Protein AF-A0A6J6CTY8-F1 (afdb_monomer_lite)

Organism: NCBI:txid449393

Secondary structure (DSSP, 8-state):
--HHHHHHHHT-GGGHHHHHHHHHHHHHHHHHHHHHHHHHHHHHHHHHHHHHHHHHHHHHHHHHHHHHHHHTGGGS-HHHHHHHHHHHHHHHHHHHTS-STTHHHHHHHHHHHHHHHHHHHHHT---HHHHHHHHHHHHHHHH-HHHHHHHHHHHHHHHHHHT-TT----------PPPP----------------------PPP-PPPPPPPPPPPPP-------TTSHHHHSGGG--PPPTTSTTS-S------

Sequence (256 aa):
MQISDVASWISNADNFGTIVSVASTLIALILGLLIGGIIVSSQAGKQQRTIDEHAKAGVVADVLDCTNDVAVWGQLQPAAQLQSDRAVARADVRLRVLPVQGAGALADWAGHQLNEMKRNSTTGAPLQTTVDQFRDRLVMWIYNPKRAAKQCQRDLERWAFVGGPGAAPAAPTNRRTPAPQTGGLNDTAGFAPEVGMPPAMPPAQTAGAQPAPGPAPIPASTSSIPAAAAAHAQAAAALPKDPFEDLLGPGSGARR

Foldseek 3Di:
DDPVVVVVQVPDPVCVVVVVVVVVVVVVVVVVCVVVVVVVVVVVVVVVVVVLLVLLVVLLVLLLVLLVCLLQLLVDDPVSNVVSVVSLVVSLVSQVPRPDPLSPLLSLLSVVLSVVSNVCNNVVHDCPVSSVVNSVLSVCCSVPVPVSSVVSVVVVVVVVVVVPPPPDRPDPPPPPDDDPPPDDDDDDDDDDDDDDDDDDDDDDDDDDDDDDDDDDDDDPPPPPDPPPVVVVVVVVVDDPDDPVVVVPDDDPDDDD

Structure (mmCIF, N/CA/C/O backbone):
data_AF-A0A6J6CTY8-F1
#
_entry.id   AF-A0A6J6CTY8-F1
#
loop_
_atom_site.group_PDB
_atom_site.id
_atom_site.type_symbol
_atom_site.label_atom_id
_atom_site.label_alt_id
_atom_site.label_comp_id
_atom_site.label_asym_id
_atom_site.label_entity_id
_atom_site.label_seq_id
_atom_site.pdbx_PDB_ins_code
_atom_site.Cartn_x
_atom_site.Cartn_y
_atom_site.Cartn_z
_atom_site.occupancy
_atom_site.B_iso_or_equiv
_atom_site.auth_seq_id
_atom_site.auth_comp_id
_atom_site.auth_asym_id
_atom_site.auth_atom_id
_atom_site.pdbx_PDB_model_num
ATOM 1 N N . MET A 1 1 ? 16.802 -27.095 -56.230 1.00 57.06 1 MET A N 1
ATOM 2 C CA . MET A 1 1 ? 18.023 -26.294 -56.440 1.00 57.06 1 MET A CA 1
ATOM 3 C C . MET A 1 1 ? 19.063 -26.827 -55.473 1.00 57.06 1 MET A C 1
ATOM 5 O O . MET A 1 1 ? 18.835 -26.763 -54.270 1.00 57.06 1 MET A O 1
ATOM 9 N N . GLN A 1 2 ? 20.091 -27.515 -55.968 1.00 78.81 2 GLN A N 1
ATOM 10 C CA . GLN A 1 2 ? 21.127 -28.058 -55.086 1.00 78.81 2 GLN A CA 1
ATOM 11 C C . GLN A 1 2 ? 22.049 -26.923 -54.617 1.00 78.81 2 GLN A C 1
ATOM 13 O O . GLN A 1 2 ? 22.211 -25.931 -55.321 1.00 78.81 2 GLN A O 1
ATOM 18 N N . ILE A 1 3 ? 22.641 -27.049 -53.426 1.00 76.00 3 ILE A N 1
ATOM 19 C CA . ILE A 1 3 ? 23.536 -26.031 -52.831 1.00 76.00 3 ILE A CA 1
ATOM 20 C C . ILE A 1 3 ? 24.712 -25.691 -53.762 1.00 76.00 3 ILE A C 1
ATOM 22 O O . ILE A 1 3 ? 25.170 -24.552 -53.789 1.00 76.00 3 ILE A O 1
ATOM 26 N N . SER A 1 4 ? 25.150 -26.658 -54.568 1.00 80.56 4 SER A N 1
ATOM 27 C CA . SER A 1 4 ? 26.176 -26.503 -55.602 1.00 80.56 4 SER A CA 1
ATOM 28 C C . SER A 1 4 ? 25.801 -25.493 -56.691 1.00 80.56 4 SER A C 1
ATOM 30 O O . SER A 1 4 ? 26.660 -24.734 -57.119 1.00 80.56 4 SER A O 1
ATOM 32 N N . ASP A 1 5 ? 24.528 -25.442 -57.082 1.00 81.62 5 ASP A N 1
ATOM 33 C CA . ASP A 1 5 ? 23.992 -24.578 -58.144 1.00 81.62 5 ASP A CA 1
ATOM 34 C C . ASP A 1 5 ? 23.916 -23.108 -57.684 1.00 81.62 5 ASP A C 1
ATOM 36 O O . ASP A 1 5 ? 24.292 -22.167 -58.386 1.00 81.62 5 ASP A O 1
ATOM 40 N N . VAL A 1 6 ? 23.526 -22.915 -56.419 1.00 76.81 6 VAL A N 1
ATOM 41 C CA . VAL A 1 6 ? 23.537 -21.608 -55.745 1.00 76.81 6 VAL A CA 1
ATOM 42 C C . VAL A 1 6 ? 24.972 -21.119 -55.541 1.00 76.81 6 VAL A C 1
ATOM 44 O O . VAL A 1 6 ? 25.261 -19.950 -55.782 1.00 76.81 6 VAL A O 1
ATOM 47 N N . ALA A 1 7 ? 25.885 -22.007 -55.140 1.00 79.00 7 ALA A N 1
ATOM 48 C CA . ALA A 1 7 ? 27.290 -21.666 -54.948 1.00 79.00 7 ALA A CA 1
ATOM 49 C C . ALA A 1 7 ? 27.961 -21.240 -56.264 1.00 79.00 7 ALA A C 1
ATOM 51 O O . ALA A 1 7 ? 28.652 -20.221 -56.288 1.00 79.00 7 ALA A O 1
ATOM 52 N N . SER A 1 8 ? 27.702 -21.952 -57.368 1.00 80.38 8 SER A N 1
ATOM 53 C CA . SER A 1 8 ? 28.204 -21.557 -58.689 1.00 80.38 8 SER A CA 1
ATOM 54 C C . SER A 1 8 ? 27.622 -20.225 -59.155 1.00 80.38 8 SER A C 1
ATOM 56 O O . SER A 1 8 ? 28.352 -19.389 -59.685 1.00 80.38 8 SER A O 1
ATOM 58 N N . TRP A 1 9 ? 26.335 -19.981 -58.899 1.00 81.75 9 TRP A N 1
ATOM 59 C CA . TRP A 1 9 ? 25.672 -18.734 -59.273 1.00 81.75 9 TRP A CA 1
ATOM 60 C C . TRP A 1 9 ? 26.209 -17.521 -58.495 1.00 81.75 9 TRP A C 1
ATOM 62 O O . TRP A 1 9 ? 26.493 -16.489 -59.102 1.00 81.75 9 TRP A O 1
ATOM 72 N N . ILE A 1 10 ? 26.424 -17.652 -57.179 1.00 78.62 10 ILE A N 1
ATOM 73 C CA . ILE A 1 10 ? 27.008 -16.593 -56.333 1.00 78.62 10 ILE A CA 1
ATOM 74 C C . ILE A 1 10 ? 28.452 -16.273 -56.752 1.00 78.62 10 ILE A C 1
ATOM 76 O O . ILE A 1 10 ? 28.876 -15.124 -56.658 1.00 78.62 10 ILE A O 1
ATOM 80 N N . SER A 1 11 ? 29.206 -17.273 -57.221 1.00 79.81 11 SER A N 1
ATOM 81 C CA . SER A 1 11 ? 30.609 -17.103 -57.628 1.00 79.81 11 SER A CA 1
ATOM 82 C C . SER A 1 11 ? 30.807 -16.460 -59.007 1.00 79.81 11 SER A C 1
ATOM 84 O O . SER A 1 11 ? 31.936 -16.127 -59.364 1.00 79.81 11 SER A O 1
ATOM 86 N N . ASN A 1 12 ? 29.735 -16.277 -59.786 1.00 84.25 12 ASN A N 1
ATOM 87 C CA . ASN A 1 12 ? 29.819 -15.696 -61.121 1.00 84.25 12 ASN A CA 1
ATOM 88 C C . ASN A 1 12 ? 29.893 -14.157 -61.059 1.00 84.25 12 ASN A C 1
ATOM 90 O O . ASN A 1 12 ? 29.058 -13.512 -60.421 1.00 84.25 12 ASN A O 1
ATOM 94 N N . ALA A 1 13 ? 30.874 -13.564 -61.748 1.00 76.38 13 ALA A N 1
ATOM 95 C CA . ALA A 1 13 ? 31.165 -12.128 -61.701 1.00 76.38 13 ALA A CA 1
ATOM 96 C C . ALA A 1 13 ? 30.006 -11.253 -62.219 1.00 76.38 13 ALA A C 1
ATOM 98 O O . ALA A 1 13 ? 29.806 -10.144 -61.723 1.00 76.38 13 ALA A O 1
ATOM 99 N N . ASP A 1 14 ? 29.191 -11.777 -63.139 1.00 81.12 14 ASP A N 1
ATOM 100 C CA . ASP A 1 14 ? 28.032 -11.072 -63.706 1.00 81.12 14 ASP A CA 1
ATOM 101 C C . ASP A 1 14 ? 26.902 -10.838 -62.683 1.00 81.12 14 ASP A C 1
ATOM 103 O O . ASP A 1 14 ? 26.120 -9.898 -62.813 1.00 81.12 14 ASP A O 1
ATOM 107 N N . ASN A 1 15 ? 26.833 -11.647 -61.618 1.00 83.19 15 ASN A N 1
ATOM 108 C CA . ASN A 1 15 ? 25.782 -11.566 -60.594 1.00 83.19 15 ASN A CA 1
ATOM 109 C C . ASN A 1 15 ? 26.134 -10.622 -59.431 1.00 83.19 15 ASN A C 1
ATOM 111 O O . ASN A 1 15 ? 25.318 -10.408 -58.528 1.00 83.19 15 ASN A O 1
ATOM 115 N N . PHE A 1 16 ? 27.335 -10.033 -59.441 1.00 78.19 16 PHE A N 1
ATOM 116 C CA . PHE A 1 16 ? 27.840 -9.204 -58.345 1.00 78.19 16 PHE A CA 1
ATOM 117 C C . PHE A 1 16 ? 26.929 -8.000 -58.051 1.00 78.19 16 PHE A C 1
ATOM 119 O O . PHE A 1 16 ? 26.668 -7.690 -56.889 1.00 78.19 16 PHE A O 1
ATOM 126 N N . GLY A 1 17 ? 26.362 -7.370 -59.088 1.00 83.12 17 GLY A N 1
ATOM 127 C CA . GLY A 1 17 ? 25.440 -6.238 -58.931 1.00 83.12 17 GLY A CA 1
ATOM 128 C C . GLY A 1 17 ? 24.173 -6.588 -58.139 1.00 83.12 17 GLY A C 1
ATOM 129 O O . GLY A 1 17 ? 23.782 -5.849 -57.235 1.00 83.12 17 GLY A O 1
ATOM 130 N N . THR A 1 18 ? 23.564 -7.744 -58.417 1.00 86.75 18 THR A N 1
ATOM 131 C CA . THR A 1 18 ? 22.357 -8.214 -57.718 1.00 86.75 18 THR A CA 1
ATOM 132 C C . THR A 1 18 ? 22.661 -8.630 -56.278 1.00 86.75 18 THR A C 1
ATOM 134 O O . THR A 1 18 ? 21.881 -8.340 -55.368 1.00 86.75 18 THR A O 1
ATOM 137 N N . ILE A 1 19 ? 23.816 -9.259 -56.044 1.00 86.19 19 ILE A N 1
ATOM 138 C CA . ILE A 1 19 ? 24.264 -9.640 -54.697 1.00 86.19 19 ILE A CA 1
ATOM 139 C C . ILE A 1 19 ? 24.455 -8.388 -53.834 1.00 86.19 19 ILE A C 1
ATOM 141 O O . ILE A 1 19 ? 23.961 -8.342 -52.707 1.00 86.19 19 ILE A O 1
ATOM 145 N N . VAL A 1 20 ? 25.090 -7.342 -54.373 1.00 87.56 20 VAL A N 1
ATOM 146 C CA . VAL A 1 20 ? 25.288 -6.070 -53.663 1.00 87.56 20 VAL A CA 1
ATOM 147 C C . VAL A 1 20 ? 23.954 -5.382 -53.359 1.00 87.56 20 VAL A C 1
ATOM 149 O O . VAL A 1 20 ? 23.774 -4.899 -52.241 1.00 87.56 20 VAL A O 1
ATOM 152 N N . SER A 1 21 ? 22.982 -5.378 -54.281 1.00 88.69 21 SER A N 1
ATOM 153 C CA . SER A 1 21 ? 21.671 -4.758 -54.022 1.00 88.69 21 SER A CA 1
ATOM 154 C C . SER A 1 21 ? 20.857 -5.499 -52.956 1.00 88.69 21 SER A C 1
ATOM 156 O O . SER A 1 21 ? 20.230 -4.871 -52.099 1.00 88.69 21 SER A O 1
ATOM 158 N N . VAL A 1 22 ? 20.890 -6.837 -52.968 1.00 90.50 22 VAL A N 1
ATOM 159 C CA . VAL A 1 22 ? 20.196 -7.662 -51.965 1.00 90.50 22 VAL A CA 1
ATOM 160 C C . VAL A 1 22 ? 20.869 -7.515 -50.600 1.00 90.50 22 VAL A C 1
ATOM 1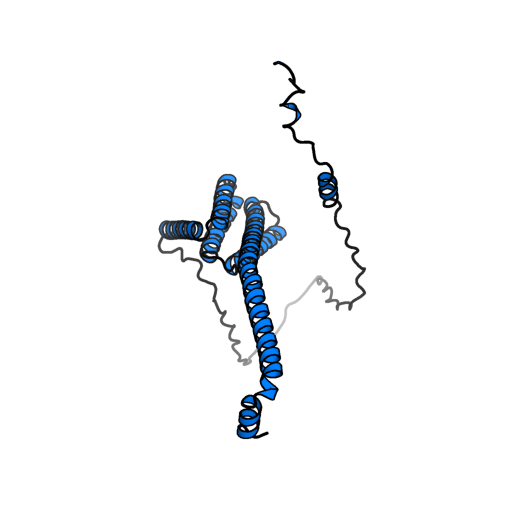62 O O . VAL A 1 22 ? 20.185 -7.290 -49.601 1.00 90.50 22 VAL A O 1
ATOM 165 N N . ALA A 1 23 ? 22.203 -7.558 -50.556 1.00 88.31 23 ALA A N 1
ATOM 166 C CA . ALA A 1 23 ? 22.967 -7.344 -49.331 1.00 88.31 23 ALA A CA 1
ATOM 167 C C . ALA A 1 23 ? 22.716 -5.945 -48.746 1.00 88.31 23 ALA A C 1
ATOM 169 O O . ALA A 1 23 ? 22.450 -5.821 -47.553 1.00 88.31 23 ALA A O 1
ATOM 170 N N . SER A 1 24 ? 22.719 -4.901 -49.581 1.00 91.19 24 SER A N 1
ATOM 171 C CA . SER A 1 24 ? 22.430 -3.526 -49.158 1.00 91.19 24 SER A CA 1
ATOM 172 C C . SER A 1 24 ? 21.024 -3.387 -48.564 1.00 91.19 24 SER A C 1
ATOM 174 O O . SER A 1 24 ? 20.865 -2.772 -47.511 1.00 91.19 24 SER A O 1
ATOM 176 N N . THR A 1 25 ? 20.018 -4.026 -49.170 1.00 91.00 25 THR A N 1
ATOM 177 C CA . THR A 1 25 ? 18.632 -4.003 -48.672 1.00 91.00 25 THR A CA 1
ATOM 178 C C . THR A 1 25 ? 18.498 -4.717 -47.325 1.00 91.00 25 THR A C 1
ATOM 180 O O . THR A 1 25 ? 17.854 -4.199 -46.414 1.00 91.00 25 THR A O 1
ATOM 183 N N . LEU A 1 26 ? 19.141 -5.879 -47.159 1.00 90.62 26 LEU A N 1
ATOM 184 C CA . LEU A 1 26 ? 19.151 -6.596 -45.880 1.00 90.62 26 LEU A CA 1
ATOM 185 C C . LEU A 1 26 ? 19.859 -5.795 -44.786 1.00 90.62 26 LEU A C 1
ATOM 187 O O . LEU A 1 26 ? 19.354 -5.706 -43.670 1.00 90.62 26 LEU A O 1
ATOM 191 N N . ILE A 1 27 ? 20.988 -5.166 -45.110 1.00 91.81 27 ILE A N 1
ATOM 192 C CA . ILE A 1 27 ? 21.713 -4.298 -44.179 1.00 91.81 27 ILE A CA 1
ATOM 193 C C . ILE A 1 27 ? 20.838 -3.102 -43.781 1.00 91.81 27 ILE A C 1
ATOM 195 O O . ILE A 1 27 ? 20.705 -2.821 -42.593 1.00 91.81 27 ILE A O 1
ATOM 199 N N . ALA A 1 28 ? 20.173 -2.446 -44.736 1.00 92.56 28 ALA A N 1
ATOM 200 C CA . ALA A 1 28 ? 19.261 -1.338 -44.457 1.00 92.56 28 ALA A CA 1
ATOM 201 C C . ALA A 1 28 ? 18.092 -1.759 -43.548 1.00 92.56 28 ALA A C 1
ATOM 203 O O . ALA A 1 28 ? 17.758 -1.041 -42.605 1.00 92.56 28 ALA A O 1
ATOM 204 N N . LEU A 1 29 ? 17.516 -2.945 -43.777 1.00 93.69 29 LEU A N 1
ATOM 205 C CA . LEU A 1 29 ? 16.463 -3.503 -42.930 1.00 93.69 29 LEU A CA 1
ATOM 206 C C . LEU A 1 29 ? 16.967 -3.755 -41.501 1.00 93.69 29 LEU A C 1
ATOM 208 O O . LEU A 1 29 ? 16.314 -3.361 -40.537 1.00 93.69 29 LEU A O 1
ATOM 212 N N . ILE A 1 30 ? 18.141 -4.375 -41.357 1.00 91.31 30 ILE A N 1
ATOM 213 C CA . ILE A 1 30 ? 18.739 -4.677 -40.052 1.00 91.31 30 ILE A CA 1
ATOM 214 C C . ILE A 1 30 ? 19.047 -3.384 -39.291 1.00 91.31 30 ILE A C 1
ATOM 216 O O . ILE A 1 30 ? 18.705 -3.287 -38.114 1.00 91.31 30 ILE A O 1
ATOM 220 N N . LEU A 1 31 ? 19.629 -2.372 -39.946 1.00 89.06 31 LEU A N 1
ATOM 221 C CA . LEU A 1 31 ? 19.869 -1.072 -39.313 1.00 89.06 31 LEU A CA 1
ATOM 222 C C . LEU A 1 31 ? 18.559 -0.389 -38.909 1.00 89.06 31 LEU A C 1
ATOM 224 O O . LEU A 1 31 ? 18.475 0.149 -37.805 1.00 89.06 31 LEU A O 1
ATOM 228 N N . GLY A 1 32 ? 17.529 -0.443 -39.758 1.00 88.06 32 GLY A N 1
ATOM 229 C CA . GLY A 1 32 ? 16.206 0.094 -39.442 1.00 88.06 32 GLY A CA 1
ATOM 230 C C . GLY A 1 32 ? 15.594 -0.558 -38.199 1.00 88.06 32 GLY A C 1
ATOM 231 O O . GLY A 1 32 ? 15.115 0.141 -37.305 1.00 88.06 32 GLY A O 1
ATOM 232 N N . LEU A 1 33 ? 15.677 -1.887 -38.093 1.00 88.88 33 LEU A N 1
ATOM 233 C CA . LEU A 1 33 ? 15.201 -2.638 -36.928 1.00 88.88 33 LEU A CA 1
ATOM 234 C C . LEU A 1 33 ? 16.037 -2.366 -35.672 1.00 88.88 33 LEU A C 1
ATOM 236 O O . LEU A 1 33 ? 15.475 -2.244 -34.585 1.00 88.88 33 LEU A O 1
ATOM 240 N N . LEU A 1 34 ? 17.357 -2.230 -35.806 1.00 86.69 34 LEU A N 1
ATOM 241 C CA . LEU A 1 34 ? 18.251 -1.944 -34.686 1.00 86.69 34 LEU A CA 1
ATOM 242 C C . LEU A 1 34 ? 17.960 -0.558 -34.092 1.00 86.69 34 LEU A C 1
ATOM 244 O O . LEU A 1 34 ? 17.784 -0.421 -32.882 1.00 86.69 34 LEU A O 1
ATOM 248 N N . ILE A 1 35 ? 17.843 0.464 -34.945 1.00 80.25 35 ILE A N 1
ATOM 249 C CA . ILE A 1 35 ? 17.558 1.841 -34.522 1.00 80.25 35 ILE A CA 1
ATOM 250 C C . ILE A 1 35 ? 16.130 1.946 -33.968 1.00 80.25 35 ILE A C 1
ATOM 252 O O . ILE A 1 35 ? 15.927 2.517 -32.894 1.00 80.25 35 ILE A O 1
ATOM 256 N N . GLY A 1 36 ? 15.146 1.346 -34.646 1.00 76.50 36 GLY A N 1
ATOM 257 C CA . GLY A 1 36 ? 13.759 1.316 -34.177 1.00 76.50 36 GLY A CA 1
ATOM 258 C C . GLY A 1 36 ? 13.610 0.609 -32.826 1.00 76.50 36 GLY A C 1
ATOM 259 O O . GLY A 1 36 ? 12.946 1.125 -31.925 1.00 76.50 36 GLY A O 1
ATOM 260 N N . GLY A 1 37 ? 14.293 -0.525 -32.641 1.00 73.19 37 GLY A N 1
ATOM 261 C CA . GLY A 1 37 ? 14.298 -1.282 -31.389 1.00 73.19 37 GLY A CA 1
ATOM 262 C C . GLY A 1 37 ? 14.880 -0.498 -30.210 1.00 73.19 37 GLY A C 1
ATOM 263 O O . GLY A 1 37 ? 14.304 -0.507 -29.120 1.00 73.19 37 GLY A O 1
ATOM 264 N N . ILE A 1 38 ? 15.972 0.245 -30.422 1.00 68.38 38 ILE A N 1
ATOM 265 C CA . ILE A 1 38 ? 16.599 1.055 -29.365 1.00 68.38 38 ILE A CA 1
ATOM 266 C C . ILE A 1 38 ? 15.650 2.171 -28.895 1.00 68.38 38 ILE A C 1
ATOM 268 O O . ILE A 1 38 ? 15.483 2.362 -27.688 1.00 68.38 38 ILE A O 1
ATOM 272 N N . ILE A 1 39 ? 14.954 2.855 -29.809 1.00 68.38 39 ILE A N 1
ATOM 273 C CA . ILE A 1 39 ? 14.034 3.952 -29.456 1.00 68.38 39 ILE A CA 1
ATOM 274 C C . ILE A 1 39 ? 12.811 3.426 -28.688 1.00 68.38 39 ILE A C 1
ATOM 276 O O . ILE A 1 39 ? 12.436 3.989 -27.656 1.00 68.38 39 ILE A O 1
ATOM 280 N N . VAL A 1 40 ? 12.221 2.315 -29.140 1.00 61.75 40 VAL A N 1
ATOM 281 C CA . VAL A 1 40 ? 11.069 1.683 -28.471 1.00 61.75 40 VAL A CA 1
ATOM 282 C C . VAL A 1 40 ? 11.445 1.162 -27.079 1.00 61.75 40 VAL A C 1
ATOM 284 O O . VAL A 1 40 ? 10.696 1.363 -26.120 1.00 61.75 40 VAL A O 1
ATOM 287 N N . SER A 1 41 ? 12.628 0.559 -26.929 1.00 60.50 41 SER A N 1
ATOM 288 C CA . SER A 1 41 ? 13.081 0.015 -25.640 1.00 60.50 41 SER A CA 1
ATOM 289 C C . SER A 1 41 ? 13.316 1.090 -24.568 1.00 60.50 41 SER A C 1
ATOM 291 O O . SER A 1 41 ? 13.079 0.846 -23.385 1.00 60.50 41 SER A O 1
ATOM 293 N 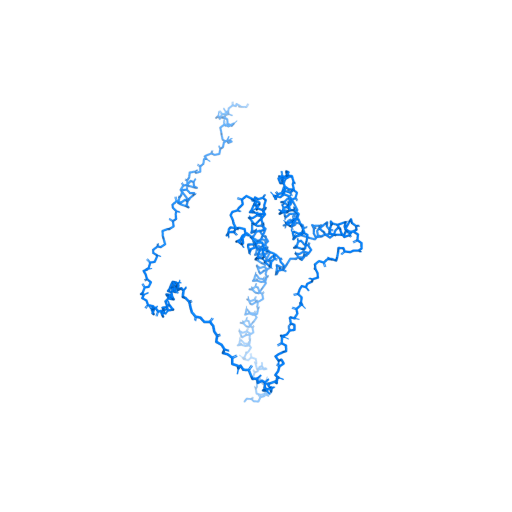N . SER A 1 42 ? 13.708 2.308 -24.964 1.00 55.75 42 SER A N 1
ATOM 294 C CA . SER A 1 42 ? 13.941 3.421 -24.032 1.00 55.75 42 SER A CA 1
ATOM 295 C C . SER A 1 42 ? 12.643 3.975 -23.423 1.00 55.75 42 SER A C 1
ATOM 297 O O . SER A 1 42 ? 12.617 4.386 -22.259 1.00 55.75 42 SER A O 1
ATOM 299 N N . GLN A 1 43 ? 11.545 3.958 -24.183 1.00 53.91 43 GLN A N 1
ATOM 300 C CA . GLN A 1 43 ? 10.266 4.534 -23.751 1.00 53.91 43 GLN A CA 1
ATOM 301 C C . GLN A 1 43 ? 9.489 3.607 -22.807 1.00 53.91 43 GLN A C 1
ATOM 303 O O . GLN A 1 43 ? 8.816 4.087 -21.894 1.00 53.91 43 GLN A O 1
ATOM 308 N N . ALA A 1 44 ? 9.648 2.289 -22.953 1.00 60.06 44 ALA A N 1
ATOM 309 C CA . ALA A 1 44 ? 9.001 1.302 -22.089 1.00 60.06 44 ALA A CA 1
ATOM 310 C C . ALA A 1 44 ? 9.395 1.462 -20.605 1.00 60.06 44 ALA A C 1
ATOM 312 O O . ALA A 1 44 ? 8.547 1.387 -19.717 1.00 60.06 44 ALA A O 1
ATOM 313 N N . GLY A 1 45 ? 10.668 1.767 -20.322 1.00 58.72 45 GLY A N 1
ATOM 314 C CA . GLY A 1 45 ? 11.154 1.944 -18.949 1.00 58.72 45 GLY A CA 1
ATOM 315 C C . GLY A 1 45 ? 10.674 3.230 -18.263 1.00 58.72 45 GLY A C 1
ATOM 316 O O . GLY A 1 45 ? 10.529 3.257 -17.041 1.00 58.72 45 GLY A O 1
ATOM 317 N N . LYS A 1 46 ? 10.412 4.300 -19.026 1.00 62.19 46 LYS A N 1
ATOM 318 C CA . LYS A 1 46 ? 9.888 5.569 -18.485 1.00 62.19 46 LYS A CA 1
ATOM 319 C C . LYS A 1 46 ? 8.388 5.481 -18.213 1.00 62.19 46 LYS A C 1
ATOM 321 O O . LYS A 1 46 ? 7.946 5.934 -17.163 1.00 62.19 46 LYS A O 1
ATOM 326 N N . GLN A 1 47 ? 7.646 4.836 -19.112 1.00 62.38 47 GLN A N 1
ATOM 327 C CA . GLN A 1 47 ? 6.208 4.613 -18.971 1.00 62.38 47 GLN A CA 1
ATOM 328 C C . GLN A 1 47 ? 5.877 3.727 -17.760 1.00 62.38 47 GLN A C 1
ATOM 330 O O . GLN A 1 47 ? 4.898 3.971 -17.064 1.00 62.38 47 GLN A O 1
ATOM 335 N N . GLN A 1 48 ? 6.712 2.727 -17.458 1.00 65.75 48 GLN A N 1
ATOM 336 C CA . GLN A 1 48 ? 6.493 1.886 -16.279 1.00 65.75 48 GLN A CA 1
ATOM 337 C C . GLN A 1 48 ? 6.615 2.686 -14.972 1.00 65.75 48 GLN A C 1
ATOM 339 O O . GLN A 1 48 ? 5.795 2.527 -14.073 1.00 65.75 48 GLN A O 1
ATOM 344 N N . ARG A 1 49 ? 7.590 3.602 -14.881 1.00 70.25 49 ARG A N 1
ATOM 345 C CA . ARG A 1 49 ? 7.798 4.427 -13.679 1.00 70.25 49 ARG A CA 1
ATOM 346 C C . ARG A 1 49 ? 6.615 5.351 -13.391 1.00 70.25 49 ARG A C 1
ATOM 348 O O . ARG A 1 49 ? 6.228 5.479 -12.234 1.00 70.25 49 ARG A O 1
ATOM 355 N N . THR A 1 50 ? 6.034 5.965 -14.422 1.00 69.50 50 THR A N 1
ATOM 356 C CA . THR A 1 50 ? 4.873 6.854 -14.259 1.00 69.50 50 THR A CA 1
ATOM 357 C C . THR A 1 50 ? 3.620 6.070 -13.872 1.00 69.50 50 THR A C 1
ATOM 359 O O . THR A 1 50 ? 2.901 6.481 -12.964 1.00 69.50 50 THR A O 1
ATOM 362 N N . ILE A 1 51 ? 3.387 4.899 -14.479 1.00 69.50 51 ILE A N 1
ATOM 363 C CA . ILE A 1 51 ? 2.278 4.005 -14.106 1.00 69.50 51 ILE A CA 1
ATOM 364 C C . ILE A 1 51 ? 2.394 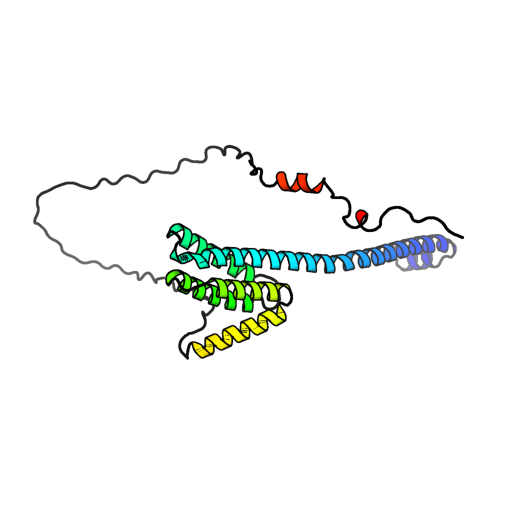3.575 -12.636 1.00 69.50 51 ILE A C 1
ATOM 366 O O . ILE A 1 51 ? 1.407 3.637 -11.901 1.00 69.50 51 ILE A O 1
ATOM 370 N N . ASP A 1 52 ? 3.596 3.214 -12.181 1.00 82.69 52 ASP A N 1
ATOM 371 C CA . ASP A 1 52 ? 3.837 2.832 -10.787 1.00 82.69 52 ASP A CA 1
ATOM 372 C C . ASP A 1 52 ? 3.586 4.008 -9.819 1.00 82.69 52 ASP A C 1
ATOM 374 O O . ASP A 1 52 ? 3.084 3.817 -8.710 1.00 82.69 52 ASP A O 1
ATOM 378 N N . GLU A 1 53 ? 3.916 5.243 -10.214 1.00 85.81 53 GLU A N 1
ATOM 379 C CA . GLU A 1 53 ? 3.639 6.459 -9.436 1.00 85.81 53 GLU A CA 1
ATOM 380 C C . GLU A 1 53 ? 2.146 6.746 -9.294 1.00 85.81 53 GLU A C 1
ATOM 382 O O . GLU A 1 53 ? 1.675 6.974 -8.175 1.00 85.81 53 GLU A O 1
ATOM 387 N N . HIS A 1 54 ? 1.391 6.647 -10.386 1.00 86.81 54 HIS A N 1
ATOM 388 C CA . HIS A 1 54 ? -0.061 6.800 -10.353 1.00 86.81 54 HIS A CA 1
ATOM 389 C C . HIS A 1 54 ? -0.737 5.696 -9.530 1.00 86.81 54 HIS A C 1
ATOM 391 O O . HIS A 1 54 ? -1.646 5.987 -8.752 1.00 86.81 54 HIS A O 1
ATOM 397 N N . ALA A 1 55 ? -0.262 4.450 -9.631 1.00 89.94 55 ALA A N 1
ATOM 398 C CA . ALA A 1 55 ? -0.790 3.334 -8.850 1.00 89.94 55 ALA A CA 1
ATOM 399 C C . ALA A 1 55 ? -0.562 3.528 -7.338 1.00 89.94 55 ALA A C 1
ATOM 401 O O . ALA A 1 55 ? -1.483 3.329 -6.546 1.00 89.94 55 ALA A O 1
ATOM 402 N N . LYS A 1 56 ? 0.631 3.990 -6.930 1.00 91.94 56 LYS A N 1
ATOM 403 C CA . LYS A 1 56 ? 0.923 4.350 -5.528 1.00 91.94 56 LYS A CA 1
ATOM 404 C C . LYS A 1 56 ? 0.012 5.472 -5.032 1.00 91.94 56 LYS A C 1
ATOM 406 O O . LYS A 1 56 ? -0.556 5.355 -3.949 1.00 91.94 56 LYS A O 1
ATOM 411 N N . ALA A 1 57 ? -0.122 6.547 -5.810 1.00 92.56 57 ALA A N 1
ATOM 412 C CA . ALA A 1 57 ? -0.927 7.705 -5.431 1.00 92.56 57 ALA A CA 1
ATOM 413 C C . ALA A 1 57 ? -2.416 7.350 -5.283 1.00 92.56 57 ALA A C 1
ATOM 415 O O . ALA A 1 57 ? -3.041 7.770 -4.313 1.00 92.56 57 ALA A O 1
ATOM 416 N N . GLY A 1 58 ? -2.960 6.532 -6.192 1.00 94.44 58 GLY A N 1
ATOM 417 C CA . GLY A 1 58 ? -4.350 6.074 -6.133 1.00 94.44 58 GLY A CA 1
ATOM 418 C C . GLY A 1 58 ? -4.647 5.255 -4.879 1.00 94.44 58 GLY A C 1
ATOM 419 O O . GLY A 1 58 ? -5.599 5.546 -4.163 1.00 94.44 58 GLY A O 1
ATOM 420 N N . VAL A 1 59 ? -3.786 4.287 -4.549 1.00 96.00 59 VAL A N 1
ATOM 421 C CA . VAL A 1 59 ? -3.961 3.481 -3.330 1.00 96.00 59 VAL A CA 1
ATOM 422 C C . VAL A 1 59 ? -3.816 4.327 -2.067 1.00 96.00 59 VAL A C 1
ATOM 424 O O . VAL A 1 59 ? -4.568 4.137 -1.118 1.00 96.00 59 VAL A O 1
ATOM 427 N N . VAL A 1 60 ? -2.877 5.276 -2.031 1.00 95.19 60 VAL A N 1
ATOM 428 C CA . VAL A 1 60 ? -2.727 6.171 -0.873 1.00 95.19 60 VAL A CA 1
ATOM 429 C C . VAL A 1 60 ? -3.947 7.075 -0.699 1.00 95.19 60 VAL A C 1
ATOM 431 O O . VAL A 1 60 ? -4.363 7.294 0.437 1.00 95.19 60 VAL A O 1
ATOM 434 N N . ALA A 1 61 ? -4.542 7.560 -1.791 1.00 96.06 61 ALA A N 1
ATOM 435 C CA . ALA A 1 61 ? -5.794 8.306 -1.735 1.00 96.06 61 ALA A CA 1
ATOM 436 C C . ALA A 1 61 ? -6.939 7.444 -1.176 1.00 96.06 61 ALA A C 1
ATOM 438 O O . ALA A 1 61 ? -7.619 7.889 -0.256 1.00 96.06 61 ALA A O 1
ATOM 439 N N . ASP A 1 62 ? -7.086 6.198 -1.646 1.00 96.44 62 ASP A N 1
ATOM 440 C CA . ASP A 1 62 ? -8.089 5.252 -1.132 1.00 96.44 62 ASP A CA 1
ATOM 441 C C . ASP A 1 62 ? -7.898 4.969 0.369 1.00 96.44 62 ASP A C 1
ATOM 443 O O . ASP A 1 62 ? -8.856 4.968 1.141 1.00 96.44 62 ASP A O 1
ATOM 447 N N . VAL A 1 63 ? -6.655 4.725 0.802 1.00 96.19 63 VAL A N 1
ATOM 448 C CA . VAL A 1 63 ? -6.335 4.469 2.215 1.00 96.19 63 VAL A CA 1
ATOM 449 C C . VAL A 1 63 ? -6.659 5.697 3.063 1.00 96.19 63 VAL A C 1
ATOM 451 O O . VAL A 1 63 ? -7.228 5.545 4.139 1.00 96.19 63 VAL A O 1
ATOM 454 N N . LEU A 1 64 ? -6.339 6.902 2.583 1.00 96.31 64 LEU A N 1
ATOM 455 C CA . LEU A 1 64 ? -6.615 8.147 3.296 1.00 96.31 64 LEU A CA 1
ATOM 456 C C . LEU A 1 64 ? -8.117 8.439 3.411 1.00 96.31 64 LEU A C 1
ATOM 458 O O . LEU A 1 64 ? -8.563 8.906 4.458 1.00 96.31 64 LEU A O 1
ATOM 462 N N . ASP A 1 65 ? -8.893 8.148 2.369 1.00 95.19 65 ASP A N 1
ATOM 463 C CA . ASP A 1 65 ? -10.355 8.237 2.400 1.00 95.19 65 ASP A CA 1
ATOM 464 C C . ASP A 1 65 ? -10.927 7.322 3.494 1.00 95.19 65 ASP A C 1
ATOM 466 O O . ASP A 1 65 ? -11.622 7.777 4.404 1.00 95.19 65 ASP A O 1
ATOM 470 N N . CYS A 1 66 ? -10.475 6.062 3.521 1.00 96.06 66 CYS A N 1
ATOM 471 C CA . CYS A 1 66 ? -10.837 5.110 4.570 1.00 96.06 66 CYS A CA 1
ATOM 472 C C . CYS A 1 66 ? -10.400 5.580 5.970 1.00 96.06 66 CYS A C 1
ATOM 474 O O . CYS A 1 66 ? -11.109 5.347 6.945 1.00 96.06 66 CYS A O 1
ATOM 476 N N . THR A 1 67 ? -9.242 6.238 6.102 1.00 95.44 67 THR A N 1
ATOM 477 C CA . THR A 1 67 ? -8.777 6.799 7.382 1.00 95.44 67 THR A CA 1
ATOM 478 C C . THR A 1 67 ? -9.722 7.868 7.915 1.00 95.44 67 THR A C 1
ATOM 480 O O . THR A 1 67 ? -9.989 7.880 9.117 1.00 95.44 67 THR A O 1
ATOM 483 N N . ASN A 1 68 ? -10.238 8.749 7.052 1.00 93.56 68 ASN A N 1
ATOM 484 C CA . ASN A 1 68 ? -11.181 9.785 7.471 1.00 93.56 68 ASN A CA 1
ATOM 485 C C . ASN A 1 68 ? -12.486 9.163 7.983 1.00 93.56 68 ASN A C 1
ATOM 487 O O . ASN A 1 68 ? -12.935 9.528 9.068 1.00 93.56 68 ASN A O 1
ATOM 491 N N . ASP A 1 69 ? -13.025 8.162 7.281 1.00 93.75 69 ASP A N 1
ATOM 492 C CA . ASP A 1 69 ? -14.208 7.414 7.729 1.00 93.75 69 ASP A CA 1
ATOM 493 C C . ASP A 1 69 ? -13.969 6.693 9.065 1.00 93.75 69 ASP A C 1
ATOM 495 O O . ASP A 1 69 ? -14.830 6.683 9.948 1.00 93.75 69 ASP A O 1
ATOM 499 N N . VAL A 1 70 ? -12.780 6.108 9.244 1.00 95.38 70 VAL A N 1
ATOM 500 C CA . VAL A 1 70 ? -12.388 5.429 10.488 1.00 95.38 70 VAL A CA 1
ATOM 501 C C . VAL A 1 70 ? -12.237 6.416 11.649 1.00 95.38 70 VAL A C 1
ATOM 503 O O . VAL A 1 70 ? -12.585 6.090 12.785 1.00 95.38 70 VAL A O 1
ATOM 506 N N . ALA A 1 71 ? -11.754 7.633 11.394 1.00 92.69 71 ALA A N 1
ATOM 507 C CA . ALA A 1 71 ? -11.557 8.636 12.435 1.00 92.69 71 ALA A CA 1
ATOM 508 C C . ALA A 1 71 ? -12.877 9.095 13.074 1.00 92.69 71 ALA A C 1
ATOM 510 O O . ALA A 1 71 ? -12.910 9.412 14.265 1.00 92.69 71 ALA A O 1
ATOM 511 N N . VAL A 1 72 ? -13.975 9.067 12.317 1.00 94.00 72 VAL A N 1
ATOM 512 C CA . VAL A 1 72 ? -15.329 9.388 12.798 1.00 94.00 72 VAL A CA 1
ATOM 513 C C . VAL A 1 72 ? -16.197 8.150 13.043 1.00 94.00 72 VAL A C 1
ATOM 515 O O . VAL A 1 72 ? -17.384 8.293 13.329 1.00 94.00 72 VAL A O 1
ATOM 518 N N . TRP A 1 73 ? -15.630 6.939 12.979 1.00 94.69 73 TRP A N 1
ATOM 519 C CA . TRP A 1 73 ? -16.360 5.665 13.024 1.00 94.69 73 TRP A CA 1
ATOM 520 C C . TRP A 1 73 ? -17.360 5.553 14.185 1.00 94.69 73 TRP A C 1
ATOM 522 O O . TRP A 1 73 ? -18.478 5.079 13.986 1.00 94.69 73 TRP A O 1
ATOM 532 N N . GLY A 1 74 ? -17.003 6.047 15.378 1.00 93.25 74 GLY A N 1
ATOM 533 C CA . GLY A 1 74 ? -17.882 6.029 16.555 1.00 93.25 74 GLY A CA 1
ATOM 534 C C . GLY A 1 74 ? -19.163 6.867 16.415 1.00 93.25 74 GLY A C 1
ATOM 535 O O . GLY A 1 74 ? -20.122 6.638 17.144 1.00 93.25 74 GLY A O 1
ATOM 536 N N . GLN A 1 75 ? -19.195 7.814 15.474 1.00 93.81 75 GLN A N 1
ATOM 537 C CA . GLN A 1 75 ? -20.331 8.701 15.201 1.00 93.81 75 GLN A CA 1
ATOM 538 C C . GLN A 1 75 ? -21.169 8.251 13.990 1.00 93.81 75 GLN A C 1
ATOM 540 O O . GLN A 1 75 ? -22.234 8.812 13.734 1.00 93.81 75 GLN A O 1
ATOM 545 N N . LEU A 1 76 ? -20.706 7.252 13.229 1.00 92.88 76 LEU A N 1
ATOM 546 C CA . LEU A 1 76 ? -21.413 6.729 12.057 1.00 92.88 76 LEU A CA 1
ATOM 547 C C . LEU A 1 76 ? -22.594 5.840 12.468 1.00 92.88 76 LEU A C 1
ATOM 549 O O . LEU A 1 76 ? -22.509 5.071 13.424 1.00 92.88 76 LEU A O 1
ATOM 553 N N . GLN A 1 77 ? -23.672 5.852 11.680 1.00 96.62 77 GLN A N 1
ATOM 554 C CA . GLN A 1 77 ? -24.748 4.864 11.797 1.00 96.62 77 GLN A CA 1
ATOM 555 C C . GLN A 1 77 ? -24.245 3.441 11.473 1.00 96.62 77 GLN A C 1
ATOM 557 O O . GLN A 1 77 ? -23.341 3.285 10.647 1.00 96.62 77 GLN A O 1
ATOM 562 N N . PRO A 1 78 ? -24.879 2.373 12.005 1.00 96.00 78 PRO A N 1
ATOM 563 C CA . PRO A 1 78 ? -24.412 0.991 11.824 1.00 96.00 78 PRO A CA 1
ATOM 564 C C . PRO A 1 78 ? -24.233 0.556 10.359 1.00 96.00 78 PRO A C 1
ATOM 566 O O . PRO A 1 78 ? -23.292 -0.160 10.020 1.00 96.00 78 PRO A O 1
ATOM 569 N N . ALA A 1 79 ? -25.107 1.018 9.458 1.00 94.88 79 ALA A N 1
ATOM 570 C CA . ALA A 1 79 ? -24.988 0.723 8.030 1.00 94.88 79 ALA A CA 1
ATOM 571 C C . ALA A 1 79 ? -23.754 1.385 7.386 1.00 94.88 79 ALA A C 1
ATOM 573 O O . ALA A 1 79 ? -23.132 0.789 6.507 1.00 94.88 79 ALA A O 1
ATOM 574 N N . ALA A 1 80 ? -23.386 2.591 7.827 1.00 95.50 80 ALA A N 1
ATOM 575 C CA . ALA A 1 80 ? -22.199 3.304 7.361 1.00 95.50 80 ALA A CA 1
ATOM 576 C C . ALA A 1 80 ? -20.914 2.710 7.965 1.00 95.50 80 ALA A C 1
ATOM 578 O O . ALA A 1 80 ? -19.914 2.582 7.265 1.00 95.50 80 ALA A O 1
ATOM 579 N N . GLN A 1 81 ? -20.960 2.238 9.216 1.00 96.88 81 GLN A N 1
ATOM 580 C CA . GLN A 1 81 ? -19.841 1.527 9.850 1.00 96.88 81 GLN A CA 1
ATOM 581 C C . GLN A 1 81 ? -19.431 0.279 9.056 1.00 96.88 81 GLN A C 1
ATOM 583 O O . GLN A 1 81 ? -18.249 0.077 8.785 1.00 96.88 81 GLN A O 1
ATOM 588 N N . LEU A 1 82 ? -20.403 -0.526 8.608 1.00 97.12 82 LEU A N 1
ATOM 589 C CA . LEU A 1 82 ? -20.124 -1.701 7.776 1.00 97.12 82 LEU A CA 1
ATOM 590 C C . LEU A 1 82 ? -19.529 -1.324 6.407 1.00 97.12 82 LEU A C 1
ATOM 592 O O . LEU A 1 82 ? -18.710 -2.065 5.862 1.00 97.12 82 LEU A O 1
ATOM 596 N N . GLN A 1 83 ? -19.944 -0.193 5.828 1.00 96.12 83 GLN A N 1
ATOM 597 C CA . GLN A 1 83 ? -19.373 0.304 4.571 1.00 96.12 83 GLN A CA 1
ATOM 598 C C . GLN A 1 83 ? -17.926 0.767 4.754 1.00 96.12 83 GLN A C 1
ATOM 600 O O . GLN A 1 83 ? -17.083 0.391 3.940 1.00 96.12 83 GLN A O 1
ATOM 605 N N . SER A 1 84 ? -17.637 1.485 5.841 1.00 95.69 84 SER A N 1
ATOM 606 C CA . SER A 1 84 ? -16.283 1.894 6.227 1.00 95.69 84 SER A CA 1
ATOM 607 C C . SER A 1 84 ? -15.371 0.677 6.426 1.00 95.69 84 SER A C 1
ATOM 609 O O . SER A 1 84 ? -14.311 0.589 5.807 1.00 95.69 84 SER A O 1
ATOM 611 N N . ASP A 1 85 ? -15.828 -0.347 7.155 1.00 96.19 85 ASP A N 1
ATOM 612 C CA . ASP A 1 85 ? -15.052 -1.576 7.373 1.00 96.19 85 ASP A CA 1
ATOM 613 C C . ASP A 1 85 ? -14.739 -2.309 6.049 1.00 96.19 85 ASP A C 1
ATOM 615 O O . ASP A 1 85 ? -13.630 -2.808 5.835 1.00 96.19 85 ASP A O 1
ATOM 619 N N . ARG A 1 86 ? -15.691 -2.333 5.104 1.00 97.31 86 ARG A N 1
ATOM 620 C CA . ARG A 1 86 ? -15.469 -2.885 3.753 1.00 97.31 86 ARG A CA 1
ATOM 621 C C . ARG A 1 86 ? -14.550 -2.011 2.900 1.00 97.31 86 ARG A C 1
ATOM 623 O O . ARG A 1 86 ? -13.842 -2.542 2.045 1.00 97.31 86 ARG A O 1
ATOM 630 N N . ALA A 1 87 ? -14.588 -0.691 3.056 1.00 96.19 87 ALA A N 1
ATOM 631 C CA . ALA A 1 87 ? -13.685 0.224 2.364 1.00 96.19 87 ALA A CA 1
ATOM 632 C C . ALA A 1 87 ? -12.238 -0.013 2.817 1.00 96.19 87 ALA A C 1
ATOM 634 O O . ALA A 1 87 ? -11.385 -0.282 1.970 1.00 96.19 87 ALA A O 1
ATOM 635 N N . VAL A 1 88 ? -12.007 -0.094 4.132 1.00 96.88 88 VAL A N 1
ATOM 636 C CA . VAL A 1 88 ? -10.703 -0.428 4.725 1.00 96.88 88 VAL A CA 1
ATOM 637 C C . VAL A 1 88 ? -10.181 -1.768 4.206 1.00 96.88 88 VAL A C 1
ATOM 639 O O . VAL A 1 88 ? -9.041 -1.849 3.754 1.00 96.88 88 VAL A O 1
ATOM 642 N N . ALA A 1 89 ? -11.017 -2.813 4.189 1.00 96.94 89 ALA A N 1
ATOM 643 C CA . ALA A 1 89 ? -10.611 -4.124 3.677 1.00 96.94 89 ALA A CA 1
ATOM 644 C C . ALA A 1 89 ? -10.217 -4.088 2.186 1.00 96.94 89 ALA A C 1
ATOM 646 O O . ALA A 1 89 ? -9.253 -4.735 1.779 1.00 96.94 89 ALA A O 1
ATOM 647 N N . ARG A 1 90 ? -10.932 -3.313 1.356 1.00 97.31 90 ARG A N 1
ATOM 648 C CA . ARG A 1 90 ? -10.589 -3.139 -0.068 1.00 97.31 90 ARG A CA 1
ATOM 649 C C . ARG A 1 90 ? -9.278 -2.371 -0.245 1.00 97.31 90 ARG A C 1
ATOM 651 O O . ARG A 1 90 ? -8.477 -2.754 -1.098 1.00 97.31 90 ARG A O 1
ATOM 658 N N . ALA A 1 91 ? -9.063 -1.322 0.544 1.00 96.56 91 ALA A N 1
ATOM 659 C CA . ALA A 1 91 ? -7.843 -0.524 0.510 1.00 96.56 91 ALA A CA 1
ATOM 660 C C . ALA A 1 91 ? -6.614 -1.334 0.968 1.00 96.56 91 ALA A C 1
ATOM 662 O O . ALA A 1 91 ? -5.581 -1.282 0.303 1.00 96.56 91 ALA A O 1
ATOM 663 N N . ASP A 1 92 ? -6.736 -2.155 2.020 1.00 96.00 92 ASP A N 1
ATOM 664 C CA . ASP A 1 92 ? -5.658 -3.047 2.484 1.00 96.00 92 ASP A CA 1
ATOM 665 C C . ASP A 1 92 ? -5.252 -4.059 1.402 1.00 96.00 92 ASP A C 1
ATOM 667 O O . ASP A 1 92 ? -4.071 -4.191 1.078 1.00 96.00 92 ASP A O 1
ATOM 671 N N . VAL A 1 93 ? -6.228 -4.712 0.760 1.00 96.94 93 VAL A N 1
ATOM 672 C CA . VAL A 1 93 ? -5.947 -5.650 -0.337 1.00 96.94 93 VAL A CA 1
ATOM 673 C C . VAL A 1 93 ? -5.241 -4.941 -1.493 1.00 96.94 93 VAL A C 1
ATOM 675 O O . VAL A 1 93 ? -4.225 -5.443 -1.974 1.00 96.94 93 VAL A O 1
ATOM 678 N N . ARG A 1 94 ? -5.730 -3.763 -1.916 1.00 95.94 94 ARG A N 1
ATOM 679 C CA . ARG A 1 94 ? -5.096 -2.955 -2.977 1.00 95.94 94 ARG A CA 1
ATOM 680 C C . ARG A 1 94 ? -3.661 -2.572 -2.626 1.00 95.94 94 ARG A C 1
ATOM 682 O O . ARG A 1 94 ? -2.792 -2.611 -3.494 1.00 95.94 94 ARG A O 1
ATOM 689 N N . LEU A 1 95 ? -3.404 -2.249 -1.362 1.00 95.50 95 LEU A N 1
ATOM 690 C CA . LEU A 1 95 ? -2.068 -1.922 -0.891 1.00 95.50 95 LEU A CA 1
ATOM 691 C C . LEU A 1 95 ? -1.130 -3.131 -0.933 1.00 95.50 95 LEU A C 1
ATOM 693 O O . LEU A 1 95 ? 0.011 -2.997 -1.365 1.00 95.50 95 LEU A O 1
ATOM 697 N N . ARG A 1 96 ? -1.604 -4.324 -0.564 1.00 95.94 96 ARG A N 1
ATOM 698 C CA . ARG A 1 96 ? -0.785 -5.549 -0.561 1.00 95.94 96 ARG A CA 1
ATOM 699 C C . ARG A 1 96 ? -0.445 -6.073 -1.951 1.00 95.94 96 ARG A C 1
ATOM 701 O O . ARG A 1 96 ? 0.636 -6.628 -2.128 1.00 95.94 96 ARG A O 1
ATOM 708 N N . VAL A 1 97 ? -1.345 -5.920 -2.922 1.00 95.88 97 VAL A N 1
ATOM 709 C CA . VAL A 1 97 ? -1.103 -6.377 -4.305 1.00 95.88 97 VAL A CA 1
ATOM 710 C C . VAL A 1 97 ? -0.228 -5.415 -5.108 1.00 95.88 97 VAL A C 1
ATOM 712 O O . VAL A 1 97 ? 0.131 -5.719 -6.245 1.00 95.88 97 VAL A O 1
ATOM 7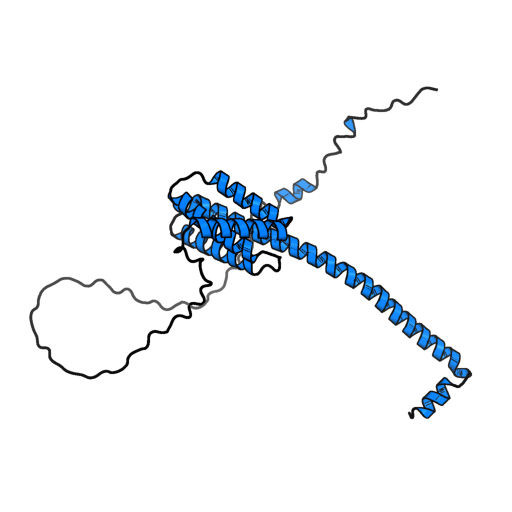15 N N . LEU A 1 98 ? 0.120 -4.257 -4.543 1.00 94.06 98 LEU A N 1
ATOM 716 C CA . LEU A 1 98 ? 0.903 -3.258 -5.247 1.00 94.06 98 LEU A CA 1
ATOM 717 C C . LEU A 1 98 ? 2.342 -3.760 -5.485 1.00 94.06 98 LEU A C 1
ATOM 719 O O . LEU A 1 98 ? 3.004 -4.172 -4.527 1.00 94.06 98 LEU A O 1
ATOM 723 N N . PRO A 1 99 ? 2.879 -3.684 -6.720 1.00 90.44 99 PRO A N 1
ATOM 724 C CA . PRO A 1 99 ? 4.222 -4.170 -7.051 1.00 90.44 99 PRO A CA 1
ATOM 725 C C . PRO A 1 99 ? 5.324 -3.195 -6.593 1.00 90.44 99 PRO A C 1
ATOM 727 O O . PRO A 1 99 ? 6.212 -2.815 -7.352 1.00 90.44 99 PRO A O 1
ATOM 730 N N . VAL A 1 100 ? 5.274 -2.762 -5.331 1.00 89.75 100 VAL A N 1
ATOM 731 C CA . VAL A 1 100 ? 6.190 -1.781 -4.742 1.00 89.75 100 VAL A CA 1
ATOM 732 C C . VAL A 1 100 ? 6.861 -2.374 -3.511 1.00 89.75 100 VAL A C 1
ATOM 734 O O . VAL A 1 100 ? 6.249 -3.027 -2.667 1.00 89.75 100 VAL A O 1
ATOM 737 N N . GLN A 1 101 ? 8.160 -2.118 -3.391 1.00 88.44 101 GLN A N 1
ATOM 738 C CA . GLN A 1 101 ? 8.964 -2.591 -2.270 1.00 88.44 101 GLN A CA 1
ATOM 739 C C . GLN A 1 101 ? 8.386 -2.117 -0.932 1.00 88.44 101 GLN A C 1
ATOM 741 O O . GLN A 1 101 ? 8.203 -0.920 -0.709 1.00 88.44 101 GLN A O 1
ATOM 746 N N . GLY A 1 102 ? 8.139 -3.061 -0.024 1.00 89.88 102 GLY A N 1
ATOM 747 C CA . GLY A 1 102 ? 7.651 -2.759 1.319 1.00 89.88 102 GLY A CA 1
ATOM 748 C C . GLY A 1 102 ? 6.169 -2.385 1.413 1.00 89.88 102 GLY A C 1
ATOM 749 O O . GLY A 1 102 ? 5.754 -1.910 2.466 1.00 89.88 102 GLY A O 1
ATOM 750 N N . ALA A 1 103 ? 5.374 -2.613 0.361 1.00 93.94 103 ALA A N 1
ATOM 751 C CA . ALA A 1 103 ? 3.923 -2.422 0.403 1.00 93.94 103 ALA A CA 1
ATOM 752 C C . ALA A 1 103 ? 3.247 -3.295 1.480 1.00 93.94 103 ALA A C 1
ATOM 754 O O . ALA A 1 103 ? 2.412 -2.805 2.231 1.00 93.94 103 ALA A O 1
ATOM 755 N N . GLY A 1 104 ? 3.688 -4.551 1.641 1.00 94.38 104 GLY A N 1
ATOM 756 C CA . GLY A 1 104 ? 3.201 -5.438 2.707 1.00 94.38 104 GLY A CA 1
ATOM 757 C C . GLY A 1 104 ? 3.465 -4.898 4.118 1.00 94.38 104 GLY A C 1
ATOM 758 O O . GLY A 1 104 ? 2.543 -4.812 4.918 1.00 94.38 104 GLY A O 1
ATOM 759 N N . ALA A 1 105 ? 4.691 -4.435 4.394 1.00 94.44 105 ALA A N 1
ATOM 760 C CA . ALA A 1 105 ? 5.038 -3.846 5.693 1.00 94.44 105 ALA A CA 1
ATOM 761 C C . ALA A 1 105 ? 4.246 -2.558 5.984 1.00 94.44 105 ALA A C 1
ATOM 763 O O . ALA A 1 105 ? 3.910 -2.282 7.135 1.00 94.44 105 ALA A O 1
ATOM 764 N N . LEU A 1 106 ? 3.937 -1.765 4.949 1.00 96.50 106 LEU A N 1
ATOM 765 C CA . LEU A 1 106 ? 3.055 -0.611 5.097 1.00 96.50 106 LEU A CA 1
ATOM 766 C C . LEU A 1 106 ? 1.615 -1.037 5.395 1.00 96.50 106 LEU A C 1
ATOM 768 O O . LEU A 1 106 ? 0.988 -0.410 6.238 1.00 96.50 106 LEU A O 1
ATOM 772 N N . ALA A 1 107 ? 1.111 -2.088 4.744 1.00 96.56 107 ALA A N 1
ATOM 773 C CA . ALA A 1 107 ? -0.235 -2.608 4.976 1.00 96.56 107 ALA A CA 1
ATOM 774 C C . ALA A 1 107 ? -0.414 -3.128 6.408 1.00 96.56 107 ALA A C 1
ATOM 776 O O . ALA A 1 107 ? -1.375 -2.763 7.077 1.00 96.56 107 ALA A O 1
ATOM 777 N N . ASP A 1 108 ? 0.544 -3.902 6.924 1.00 95.94 108 ASP A N 1
ATOM 778 C CA . ASP A 1 108 ? 0.500 -4.403 8.305 1.00 95.94 108 ASP A CA 1
ATOM 779 C C . ASP A 1 108 ? 0.532 -3.257 9.327 1.00 95.94 108 ASP A C 1
ATOM 781 O O . ASP A 1 108 ? -0.252 -3.224 10.279 1.00 95.94 108 ASP A O 1
ATOM 785 N N . TRP A 1 109 ? 1.402 -2.272 9.094 1.00 96.75 109 TRP A N 1
ATOM 786 C CA . TRP A 1 109 ? 1.479 -1.066 9.915 1.00 96.75 109 TRP A CA 1
ATOM 787 C C . TRP A 1 109 ? 0.193 -0.231 9.844 1.00 96.75 109 TRP A C 1
ATOM 789 O O . TRP A 1 109 ? -0.315 0.209 10.876 1.00 96.75 109 TRP A O 1
ATOM 799 N N . ALA A 1 110 ? -0.365 -0.044 8.646 1.00 96.56 110 ALA A N 1
ATOM 800 C CA . ALA A 1 110 ? -1.583 0.726 8.445 1.00 96.56 110 ALA A CA 1
ATOM 801 C C . ALA A 1 110 ? -2.788 0.037 9.089 1.00 96.56 110 ALA A C 1
ATOM 803 O O . ALA A 1 110 ? -3.585 0.703 9.740 1.00 96.56 110 ALA A O 1
ATOM 804 N N . GLY A 1 111 ? -2.885 -1.291 8.987 1.00 95.69 111 GLY A N 1
ATOM 805 C CA . GLY A 1 111 ? -3.919 -2.076 9.656 1.00 95.69 111 GLY A CA 1
ATOM 806 C C . GLY A 1 111 ? -3.893 -1.901 11.176 1.00 95.69 111 GLY A C 1
ATOM 807 O O . GLY A 1 111 ? -4.945 -1.712 11.789 1.00 95.69 111 GLY A O 1
ATOM 808 N N . HIS A 1 112 ? -2.702 -1.884 11.785 1.00 95.31 112 HIS A N 1
ATOM 809 C CA . HIS A 1 112 ? -2.565 -1.607 13.217 1.00 95.31 112 HIS A CA 1
ATOM 810 C C . HIS A 1 112 ? -3.019 -0.181 13.568 1.00 95.31 112 HIS A C 1
ATOM 812 O O . HIS A 1 112 ? -3.859 -0.009 14.452 1.00 95.31 112 HIS A O 1
ATOM 818 N N . GLN A 1 113 ? -2.536 0.832 12.837 1.00 95.06 113 GLN A N 1
ATOM 819 C CA . GLN A 1 113 ? -2.897 2.232 13.090 1.00 95.06 113 GLN A CA 1
ATOM 820 C C . GLN A 1 113 ? -4.387 2.504 12.896 1.00 95.06 113 GLN A C 1
ATOM 822 O O . GLN A 1 113 ? -4.985 3.194 13.714 1.00 95.06 113 GLN A O 1
ATOM 827 N N . LEU A 1 114 ? -5.007 1.947 11.856 1.00 95.31 114 LEU A N 1
ATOM 828 C CA . LEU A 1 114 ? -6.441 2.099 11.615 1.00 95.31 114 LEU A CA 1
ATOM 829 C C . LEU A 1 114 ? -7.269 1.446 12.725 1.00 95.31 114 LEU A C 1
ATOM 831 O O . LEU A 1 114 ? -8.277 2.008 13.145 1.00 95.31 114 LEU A O 1
ATOM 835 N N . ASN A 1 115 ? -6.841 0.295 13.248 1.00 94.62 115 ASN A N 1
ATOM 836 C CA . ASN A 1 115 ? -7.517 -0.339 14.377 1.00 94.62 115 ASN A CA 1
ATOM 837 C C . ASN A 1 115 ? -7.407 0.502 15.662 1.00 94.62 115 ASN A C 1
ATOM 839 O O . ASN A 1 115 ? -8.392 0.655 16.386 1.00 94.62 115 ASN A O 1
ATOM 843 N N . GLU A 1 116 ? -6.244 1.096 15.927 1.00 93.06 116 GLU A N 1
ATOM 844 C CA . GLU A 1 116 ? -6.060 2.004 17.064 1.00 93.06 116 GLU A CA 1
ATOM 845 C C . GLU A 1 116 ? -6.850 3.313 16.889 1.00 93.06 116 GLU A C 1
ATOM 847 O O . GLU A 1 116 ? -7.524 3.759 17.817 1.00 93.06 116 GLU A O 1
ATOM 852 N N . MET A 1 117 ? -6.883 3.890 15.683 1.00 94.19 117 MET A N 1
ATOM 853 C CA . MET A 1 117 ? -7.742 5.037 15.362 1.00 94.19 117 MET A CA 1
ATOM 854 C C . MET A 1 117 ? -9.223 4.707 15.571 1.00 94.19 117 MET A C 1
ATOM 856 O O . MET A 1 117 ? -9.932 5.476 16.213 1.00 94.19 117 MET A O 1
ATOM 860 N N . LYS A 1 118 ? -9.691 3.543 15.109 1.00 94.69 118 LYS A N 1
ATOM 861 C CA . LYS A 1 118 ? -11.076 3.090 15.305 1.00 94.69 118 LYS A CA 1
ATOM 862 C C . LYS A 1 118 ? -11.443 3.002 16.791 1.00 94.69 118 LYS A C 1
ATOM 864 O O . LYS A 1 118 ? -12.511 3.460 17.204 1.00 94.69 118 LYS A O 1
ATOM 869 N N . ARG A 1 119 ? -10.542 2.458 17.615 1.00 93.44 119 ARG A N 1
ATOM 870 C CA . ARG A 1 119 ? -10.703 2.407 19.079 1.00 93.44 119 ARG A CA 1
ATOM 871 C C . ARG A 1 119 ? -10.773 3.809 19.682 1.00 93.44 119 ARG A C 1
ATOM 873 O O . ARG A 1 119 ? -11.693 4.104 20.441 1.00 93.44 119 ARG A O 1
ATOM 880 N N . ASN A 1 120 ? -9.859 4.692 19.290 1.00 93.12 120 ASN A N 1
ATOM 881 C CA . ASN A 1 120 ? -9.796 6.069 19.784 1.00 93.12 120 ASN A CA 1
ATOM 882 C C . ASN A 1 120 ? -11.009 6.913 19.364 1.00 93.12 120 ASN A C 1
ATOM 884 O O . ASN A 1 120 ? -11.473 7.733 20.154 1.00 93.12 120 ASN A O 1
ATOM 888 N N . SER A 1 121 ? -11.556 6.669 18.169 1.00 91.19 121 SER A N 1
ATOM 889 C CA . SER A 1 121 ? -12.776 7.308 17.657 1.00 91.19 121 SER A CA 1
ATOM 890 C C . SER A 1 121 ? -13.992 7.004 18.534 1.00 91.19 121 SER A C 1
ATOM 892 O O . SER A 1 121 ? -14.813 7.879 18.798 1.00 91.19 121 SER A O 1
ATOM 894 N N . THR A 1 122 ? -14.076 5.776 19.052 1.00 92.12 122 THR A N 1
ATOM 895 C CA . THR A 1 122 ? -15.163 5.363 19.953 1.00 92.12 122 THR A CA 1
ATOM 896 C C . THR A 1 122 ? -15.022 6.004 21.337 1.00 92.12 122 THR A C 1
ATOM 898 O O . THR A 1 122 ? -16.015 6.376 21.955 1.00 92.12 122 THR A O 1
ATOM 901 N N . THR A 1 123 ? -13.788 6.172 21.815 1.00 90.62 123 THR A N 1
ATOM 902 C CA . THR A 1 123 ? -13.484 6.740 23.141 1.00 90.62 123 THR A CA 1
ATOM 903 C C . THR A 1 123 ? -13.479 8.279 23.154 1.00 90.62 123 THR A C 1
ATOM 905 O O . THR A 1 123 ? -13.452 8.884 24.221 1.00 90.62 123 THR A O 1
ATOM 908 N N . GLY A 1 124 ? -13.507 8.937 21.988 1.00 83.94 124 GLY A N 1
ATOM 909 C CA . GLY A 1 124 ? -13.479 10.402 21.870 1.00 83.94 124 GLY A CA 1
ATOM 910 C C . GLY A 1 124 ? -12.103 11.038 22.118 1.00 83.94 124 GLY A C 1
ATOM 911 O O . GLY A 1 124 ? -12.016 12.235 22.390 1.00 83.94 124 GLY A O 1
ATOM 912 N N . ALA A 1 125 ? -11.020 10.258 22.039 1.00 84.50 125 ALA A N 1
ATOM 913 C CA . ALA A 1 125 ? -9.656 10.774 22.168 1.00 84.50 125 ALA A CA 1
ATOM 914 C C . ALA A 1 125 ? -9.274 11.630 20.940 1.00 84.50 125 ALA A C 1
ATOM 916 O O . ALA A 1 125 ? -9.750 11.353 19.842 1.00 84.50 125 ALA A O 1
ATOM 917 N N . PRO A 1 126 ? -8.410 12.654 21.069 1.00 86.75 126 PRO A N 1
ATOM 918 C CA . PRO A 1 126 ? -8.027 13.495 19.935 1.00 86.75 126 PRO A CA 1
ATOM 919 C C . PRO A 1 126 ? -7.265 12.692 18.863 1.00 86.75 126 PRO A C 1
ATOM 921 O O . PRO A 1 126 ? -6.164 12.202 19.110 1.00 86.75 126 PRO A O 1
ATOM 924 N N . LEU A 1 127 ? -7.831 12.584 17.651 1.00 91.38 127 LEU A N 1
ATOM 925 C CA . LEU A 1 127 ? -7.242 11.816 16.542 1.00 91.38 127 LEU A CA 1
ATOM 926 C C . LEU A 1 127 ? -6.376 12.630 15.576 1.00 91.38 127 LEU A C 1
ATOM 928 O O . LEU A 1 127 ? -5.571 12.022 14.876 1.00 91.38 127 LEU A O 1
ATOM 932 N N . GLN A 1 128 ? -6.504 13.961 15.538 1.00 89.88 128 GLN A N 1
ATOM 933 C CA . GLN A 1 128 ? -5.879 14.797 14.497 1.00 89.88 128 GLN A CA 1
ATOM 934 C C . GLN A 1 128 ? -4.373 14.541 14.365 1.00 89.88 128 GLN A C 1
ATOM 936 O O . GLN A 1 128 ? -3.891 14.181 13.297 1.00 89.88 128 GLN A O 1
ATOM 941 N N . THR A 1 129 ? -3.651 14.555 15.486 1.00 91.69 129 THR A N 1
ATOM 942 C CA . THR A 1 129 ? -2.210 14.268 15.515 1.00 91.69 129 THR A CA 1
ATOM 943 C C . THR A 1 129 ? -1.863 12.871 14.988 1.00 91.69 129 THR A C 1
ATOM 945 O O . THR A 1 129 ? -0.827 12.682 14.354 1.00 91.69 129 THR A O 1
ATOM 948 N N . THR A 1 130 ? -2.714 11.874 15.244 1.00 91.31 130 THR A N 1
ATOM 949 C CA . THR A 1 130 ? -2.494 10.495 14.777 1.00 91.31 130 THR A CA 1
ATOM 950 C C . THR A 1 130 ? -2.741 10.390 13.273 1.00 91.31 130 THR A C 1
ATOM 952 O O . THR A 1 130 ? -1.993 9.709 12.573 1.00 91.31 130 THR A O 1
ATOM 955 N N . VAL A 1 131 ? -3.763 11.086 12.765 1.00 93.00 131 VAL A N 1
ATOM 956 C CA . VAL A 1 131 ? -4.074 11.166 11.332 1.00 93.00 131 VAL A CA 1
ATOM 957 C C . VAL A 1 131 ? -2.951 11.877 10.576 1.00 93.00 131 VAL A C 1
ATOM 959 O O . VAL A 1 131 ? -2.523 11.382 9.536 1.00 93.00 131 VAL A O 1
ATOM 962 N N . ASP A 1 132 ? -2.404 12.966 11.113 1.00 94.00 132 ASP A N 1
ATOM 963 C CA . ASP A 1 132 ? -1.291 13.688 10.488 1.00 94.00 132 ASP A CA 1
ATOM 964 C C . ASP A 1 132 ? -0.029 12.821 10.394 1.00 94.00 132 ASP A C 1
ATOM 966 O O . ASP A 1 132 ? 0.539 12.663 9.314 1.00 94.00 132 ASP A O 1
ATOM 970 N N . GLN A 1 133 ? 0.353 12.143 11.483 1.00 92.62 133 GLN A N 1
ATOM 971 C CA . GLN A 1 133 ? 1.474 11.192 11.462 1.00 92.62 133 GLN A CA 1
ATOM 972 C C . GLN A 1 133 ? 1.246 10.053 10.467 1.00 92.62 133 GLN A C 1
ATOM 974 O O . GLN A 1 133 ? 2.185 9.583 9.817 1.00 92.62 133 GLN A O 1
ATOM 979 N N . PHE A 1 134 ? -0.002 9.597 10.348 1.00 95.56 134 PHE A N 1
ATOM 980 C CA . PHE A 1 134 ? -0.359 8.558 9.401 1.00 95.56 134 PHE A CA 1
ATOM 981 C C . PHE A 1 134 ? -0.175 9.025 7.954 1.00 95.56 134 PHE A C 1
ATOM 983 O O . PHE A 1 134 ? 0.474 8.340 7.160 1.00 95.56 134 PHE A O 1
ATOM 990 N N . ARG A 1 135 ? -0.656 10.230 7.632 1.00 95.38 135 ARG A N 1
ATOM 991 C CA . ARG A 1 135 ? -0.497 10.868 6.318 1.00 95.38 135 ARG A CA 1
ATOM 992 C C . ARG A 1 135 ? 0.967 11.090 5.972 1.00 95.38 135 ARG A C 1
ATOM 994 O O . ARG A 1 135 ? 1.390 10.689 4.889 1.00 95.38 135 ARG A O 1
ATOM 1001 N N . ASP A 1 136 ? 1.751 11.630 6.897 1.00 94.75 136 ASP A N 1
ATOM 1002 C CA . ASP A 1 136 ? 3.188 11.843 6.708 1.00 94.75 136 ASP A CA 1
ATOM 1003 C C . ASP A 1 136 ? 3.914 10.535 6.386 1.00 94.75 136 ASP A C 1
ATOM 1005 O O . ASP A 1 136 ? 4.813 10.496 5.540 1.00 94.75 136 ASP A O 1
ATOM 1009 N N . ARG A 1 137 ? 3.491 9.426 7.002 1.00 94.81 137 ARG A N 1
ATOM 1010 C CA . ARG A 1 137 ? 4.038 8.098 6.715 1.00 94.81 137 ARG A CA 1
ATOM 1011 C C . ARG A 1 137 ? 3.734 7.627 5.299 1.00 94.81 137 ARG A C 1
ATOM 1013 O O . ARG A 1 137 ? 4.630 7.102 4.633 1.00 94.81 137 ARG A O 1
ATOM 1020 N N . LEU A 1 138 ? 2.496 7.818 4.846 1.00 94.94 138 LEU A N 1
ATOM 1021 C CA . LEU A 1 138 ? 2.072 7.463 3.493 1.00 94.94 138 LEU A CA 1
ATOM 1022 C C . LEU A 1 138 ? 2.801 8.311 2.449 1.00 94.94 138 LEU A C 1
ATOM 1024 O O . LEU A 1 138 ? 3.335 7.776 1.479 1.00 94.94 138 LEU A O 1
ATOM 1028 N N . VAL A 1 139 ? 2.910 9.618 2.690 1.00 94.38 139 VAL A N 1
ATOM 1029 C CA . VAL A 1 139 ? 3.654 10.544 1.829 1.00 94.38 139 VAL A CA 1
ATOM 1030 C C . VAL A 1 139 ? 5.130 10.151 1.773 1.00 94.38 139 VAL A C 1
ATOM 1032 O O . VAL A 1 139 ? 5.701 10.012 0.689 1.00 94.38 139 VAL A O 1
ATOM 1035 N N . MET A 1 140 ? 5.752 9.872 2.922 1.00 93.69 140 MET A N 1
ATOM 1036 C CA . MET A 1 140 ? 7.132 9.389 2.977 1.00 93.69 140 MET A CA 1
ATOM 1037 C C . MET A 1 140 ? 7.318 8.094 2.177 1.00 93.69 140 MET A C 1
ATOM 1039 O O . MET A 1 140 ? 8.361 7.912 1.546 1.00 93.69 140 MET A O 1
ATOM 1043 N N . TRP A 1 141 ? 6.337 7.192 2.194 1.00 94.50 141 TRP A N 1
ATOM 1044 C CA . TRP A 1 141 ? 6.395 5.949 1.433 1.00 94.50 141 TRP A CA 1
ATOM 1045 C C . TRP A 1 141 ? 6.271 6.163 -0.078 1.00 94.50 141 TRP A C 1
ATOM 1047 O O . TRP A 1 141 ? 7.005 5.513 -0.821 1.00 94.50 141 TRP A O 1
ATOM 1057 N N . ILE A 1 142 ? 5.445 7.109 -0.539 1.00 92.81 142 ILE A N 1
ATOM 1058 C CA . ILE A 1 142 ? 5.361 7.465 -1.966 1.00 92.81 142 ILE A CA 1
ATOM 1059 C C . ILE A 1 142 ? 6.739 7.883 -2.500 1.00 92.81 142 ILE A C 1
ATOM 1061 O O . ILE A 1 142 ? 7.166 7.384 -3.547 1.00 92.81 142 ILE A O 1
ATOM 1065 N N . TYR A 1 143 ? 7.444 8.752 -1.764 1.00 92.38 143 TYR A N 1
ATOM 1066 C CA . TYR A 1 143 ? 8.763 9.260 -2.157 1.00 92.38 143 TYR A CA 1
ATOM 1067 C C . TYR A 1 143 ? 9.895 8.250 -1.928 1.00 92.38 143 TYR A C 1
ATOM 1069 O O . TYR A 1 143 ? 10.809 8.140 -2.740 1.00 92.38 143 TYR A O 1
ATOM 1077 N N . ASN A 1 144 ? 9.871 7.522 -0.809 1.00 93.62 144 ASN A N 1
ATOM 1078 C CA . ASN A 1 144 ? 10.956 6.642 -0.375 1.00 93.62 144 ASN A CA 1
ATOM 1079 C C . ASN A 1 144 ? 10.420 5.328 0.226 1.00 93.62 144 ASN A C 1
ATOM 1081 O O . ASN A 1 144 ? 10.548 5.100 1.439 1.00 93.62 144 ASN A O 1
ATOM 1085 N N . PRO A 1 145 ? 9.902 4.402 -0.603 1.00 92.44 145 PRO A N 1
ATOM 1086 C CA . PRO A 1 145 ? 9.175 3.225 -0.124 1.00 92.44 145 PRO A CA 1
ATOM 1087 C C . PRO A 1 145 ? 10.049 2.297 0.727 1.00 92.44 145 PRO A C 1
ATOM 1089 O O . PRO A 1 145 ? 9.631 1.836 1.786 1.00 92.44 145 PRO A O 1
ATOM 1092 N N . LYS A 1 146 ? 11.323 2.116 0.348 1.00 91.88 146 LYS A N 1
ATOM 1093 C CA . LYS A 1 146 ? 12.291 1.307 1.112 1.00 91.88 146 LYS A CA 1
ATOM 1094 C C . LYS A 1 146 ? 12.551 1.864 2.514 1.00 91.88 146 LYS A C 1
ATOM 1096 O O . LYS A 1 146 ? 12.668 1.103 3.472 1.00 91.88 146 LYS A O 1
ATOM 1101 N N . ARG A 1 147 ? 12.688 3.188 2.646 1.00 94.44 147 ARG A N 1
ATOM 1102 C CA . ARG A 1 147 ? 12.981 3.837 3.936 1.00 94.44 147 ARG A CA 1
ATOM 1103 C C . ARG A 1 147 ? 11.741 3.851 4.820 1.00 94.44 147 ARG A C 1
ATOM 1105 O O . ARG A 1 147 ? 11.851 3.577 6.014 1.00 94.44 147 ARG A O 1
ATOM 1112 N N . ALA A 1 148 ? 10.582 4.137 4.232 1.00 94.75 148 ALA A N 1
ATOM 1113 C CA . ALA A 1 148 ? 9.314 4.085 4.935 1.00 94.75 148 ALA A CA 1
ATOM 1114 C C . ALA A 1 148 ? 9.031 2.669 5.449 1.00 94.75 148 ALA A C 1
ATOM 1116 O O . ALA A 1 148 ? 8.822 2.524 6.647 1.00 94.75 148 ALA A O 1
ATOM 1117 N N . ALA A 1 149 ? 9.173 1.632 4.621 1.00 93.31 149 ALA A N 1
ATOM 1118 C CA . ALA A 1 149 ? 8.962 0.244 5.035 1.00 93.31 149 ALA A CA 1
ATOM 1119 C C . ALA A 1 149 ? 9.829 -0.164 6.237 1.00 93.31 149 ALA A C 1
ATOM 1121 O O . ALA A 1 149 ? 9.321 -0.752 7.184 1.00 93.31 149 ALA A O 1
ATOM 1122 N N . LYS A 1 150 ? 11.112 0.229 6.265 1.00 96.06 150 LYS A N 1
ATOM 1123 C CA . LYS A 1 150 ? 11.993 -0.023 7.421 1.00 96.06 150 LYS A CA 1
ATOM 1124 C C . LYS A 1 150 ? 11.499 0.633 8.707 1.00 96.06 150 LYS A C 1
ATOM 1126 O O . LYS A 1 150 ? 11.621 0.045 9.772 1.00 96.06 150 LYS A O 1
ATOM 1131 N N . GLN A 1 151 ? 10.996 1.861 8.632 1.00 95.62 151 GLN A N 1
ATOM 1132 C CA . GLN A 1 151 ? 10.458 2.520 9.819 1.00 95.62 151 GLN A CA 1
ATOM 1133 C C . GLN A 1 151 ? 9.104 1.907 10.225 1.00 95.62 151 GLN A C 1
ATOM 1135 O O . GLN A 1 151 ? 8.883 1.756 11.414 1.00 95.62 151 GLN A O 1
ATOM 1140 N N . CYS A 1 152 ? 8.264 1.454 9.282 1.00 95.25 152 CYS A N 1
ATOM 1141 C CA . CYS A 1 152 ? 7.014 0.756 9.605 1.00 95.25 152 CYS A CA 1
ATOM 1142 C C . CYS A 1 152 ? 7.319 -0.563 10.313 1.00 95.25 152 CYS A C 1
ATOM 1144 O O . CYS A 1 152 ? 6.696 -0.882 11.315 1.00 95.25 152 CYS A O 1
ATOM 1146 N N . GLN A 1 153 ? 8.341 -1.279 9.841 1.00 95.38 153 GLN A N 1
ATOM 1147 C CA . GLN A 1 153 ? 8.822 -2.493 10.484 1.00 95.38 153 GLN A CA 1
ATOM 1148 C C . GLN A 1 153 ? 9.306 -2.229 11.915 1.00 95.38 153 GLN A C 1
ATOM 1150 O O . GLN A 1 153 ? 8.934 -2.963 12.820 1.00 95.38 153 GLN A O 1
ATOM 1155 N N . ARG A 1 154 ? 10.072 -1.152 12.143 1.00 95.62 154 ARG A N 1
ATOM 1156 C CA . ARG A 1 154 ? 10.485 -0.754 13.501 1.00 95.62 154 ARG A CA 1
ATOM 1157 C C . ARG A 1 154 ? 9.301 -0.434 14.407 1.00 95.62 154 ARG A C 1
ATOM 1159 O O . ARG A 1 154 ? 9.334 -0.770 15.586 1.00 95.62 154 ARG A O 1
ATOM 1166 N N . ASP A 1 155 ? 8.280 0.231 13.874 1.00 94.25 155 ASP A N 1
ATOM 1167 C CA . ASP A 1 155 ? 7.069 0.552 14.629 1.00 94.25 155 ASP A CA 1
ATOM 1168 C C . ASP A 1 155 ? 6.317 -0.742 15.001 1.00 94.25 155 ASP A C 1
ATOM 1170 O O . ASP A 1 155 ? 5.962 -0.929 16.163 1.00 94.25 155 ASP A O 1
ATOM 1174 N N . LEU A 1 156 ? 6.177 -1.679 14.054 1.00 95.12 156 LEU A N 1
ATOM 1175 C CA . LEU A 1 156 ? 5.594 -3.006 14.285 1.00 95.12 156 LEU A CA 1
ATOM 1176 C C . LEU A 1 156 ? 6.377 -3.811 15.332 1.00 95.12 156 LEU A C 1
ATOM 1178 O O . LEU A 1 156 ? 5.777 -4.387 16.236 1.00 95.12 156 LEU A O 1
ATOM 1182 N N . GLU A 1 157 ? 7.708 -3.828 15.243 1.00 94.81 157 GLU A N 1
ATOM 1183 C CA . GLU A 1 157 ? 8.583 -4.466 16.232 1.00 94.81 157 GLU A CA 1
ATOM 1184 C C . GLU A 1 157 ? 8.377 -3.842 17.613 1.00 94.81 157 GLU A C 1
ATOM 1186 O O . GLU A 1 157 ? 8.147 -4.552 18.590 1.00 94.81 157 GLU A O 1
ATOM 1191 N N . ARG A 1 158 ? 8.371 -2.507 17.698 1.00 93.62 158 ARG A N 1
ATOM 1192 C CA . ARG A 1 158 ? 8.109 -1.784 18.946 1.00 93.62 158 ARG A CA 1
ATOM 1193 C C . ARG A 1 158 ? 6.758 -2.176 19.546 1.00 93.62 158 ARG A C 1
ATOM 1195 O O . ARG A 1 158 ? 6.693 -2.426 20.747 1.00 93.62 158 ARG A O 1
ATOM 1202 N N . TRP A 1 159 ? 5.697 -2.242 18.746 1.00 91.62 159 TRP A N 1
ATOM 1203 C CA . TRP A 1 159 ? 4.374 -2.643 19.230 1.00 91.62 159 TRP A CA 1
ATOM 1204 C C . TRP A 1 159 ? 4.330 -4.106 19.670 1.00 91.62 159 TRP A C 1
ATOM 1206 O O . TRP A 1 159 ? 3.714 -4.407 20.691 1.00 91.62 159 TRP A O 1
ATOM 1216 N N . ALA A 1 160 ? 5.039 -4.999 18.974 1.00 86.69 160 ALA A N 1
ATOM 1217 C CA . ALA A 1 160 ? 5.158 -6.398 19.371 1.00 86.69 160 ALA A CA 1
ATOM 1218 C C . ALA A 1 160 ? 5.825 -6.554 20.751 1.00 86.69 160 ALA A C 1
ATOM 1220 O O . ALA A 1 160 ? 5.387 -7.378 21.551 1.00 86.69 160 ALA A O 1
ATOM 1221 N N . PHE A 1 161 ? 6.835 -5.736 21.070 1.00 82.62 161 PHE A N 1
ATOM 1222 C CA . PHE A 1 161 ? 7.484 -5.759 22.388 1.00 82.62 161 PHE A CA 1
ATOM 1223 C C . PHE A 1 161 ? 6.637 -5.122 23.498 1.00 82.62 161 PHE A C 1
ATOM 1225 O O . PHE A 1 161 ? 6.658 -5.600 24.630 1.00 82.62 161 PHE A O 1
ATOM 1232 N N . VAL A 1 162 ? 5.875 -4.066 23.193 1.00 77.19 162 VAL A N 1
ATOM 1233 C CA . VAL A 1 162 ? 5.005 -3.385 24.172 1.00 77.19 162 VAL A CA 1
ATOM 1234 C C . VAL A 1 162 ? 3.752 -4.215 24.502 1.00 77.19 162 VAL A C 1
ATOM 1236 O O . VAL A 1 162 ? 3.239 -4.121 25.613 1.00 77.19 162 VAL A O 1
ATOM 1239 N N . GLY A 1 163 ? 3.283 -5.064 23.579 1.00 64.19 163 GLY A N 1
ATOM 1240 C CA . GLY A 1 163 ? 2.092 -5.909 23.750 1.00 64.19 163 GLY A CA 1
ATOM 1241 C C . GLY A 1 163 ? 2.258 -7.166 24.623 1.00 64.19 163 GLY A C 1
ATOM 1242 O O . GLY A 1 163 ? 1.258 -7.821 24.915 1.00 64.19 163 GLY A O 1
ATOM 1243 N N . GLY A 1 164 ? 3.480 -7.506 25.055 1.00 41.44 164 GLY A N 1
ATOM 1244 C CA . GLY A 1 164 ? 3.779 -8.696 25.867 1.00 41.44 164 GLY A CA 1
ATOM 1245 C C . GLY A 1 164 ? 3.597 -10.045 25.132 1.00 41.44 164 GLY A C 1
ATOM 1246 O O . GLY A 1 164 ? 2.941 -10.113 24.089 1.00 41.44 164 GLY A O 1
ATOM 1247 N N . PRO A 1 165 ? 4.173 -11.152 25.651 1.00 42.53 165 PRO A N 1
ATOM 1248 C CA . PRO A 1 165 ? 4.114 -12.484 25.038 1.00 42.53 165 PRO A CA 1
ATOM 1249 C C . PRO A 1 165 ? 2.696 -13.073 25.152 1.00 42.53 165 PRO A C 1
ATOM 1251 O O . PRO A 1 165 ? 2.399 -13.878 26.027 1.00 42.53 165 PRO A O 1
ATOM 1254 N N . GLY A 1 166 ? 1.789 -12.621 24.291 1.00 44.19 166 GLY A N 1
ATOM 1255 C CA . GLY A 1 166 ? 0.377 -13.013 24.289 1.00 44.19 166 GLY A CA 1
ATOM 1256 C C . GLY A 1 166 ? -0.456 -12.292 23.229 1.00 44.19 166 GLY A C 1
ATOM 1257 O O . GLY A 1 166 ? -1.457 -12.833 22.763 1.00 44.19 166 GLY A O 1
ATOM 1258 N N . ALA A 1 167 ? -0.010 -11.122 22.763 1.00 48.72 167 ALA A N 1
ATOM 1259 C CA . ALA A 1 167 ? -0.559 -10.478 21.576 1.00 48.72 167 ALA A CA 1
ATOM 1260 C C . ALA A 1 167 ? 0.078 -11.095 20.321 1.00 48.72 167 ALA A C 1
ATOM 1262 O O . ALA A 1 167 ? 1.025 -10.557 19.748 1.00 48.72 167 ALA A O 1
ATOM 1263 N N . ALA A 1 168 ? -0.404 -12.273 19.919 1.00 46.66 168 ALA A N 1
ATOM 1264 C CA . ALA A 1 168 ? -0.015 -12.862 18.645 1.00 46.66 168 ALA A CA 1
ATOM 1265 C C . ALA A 1 168 ? -0.272 -11.843 17.515 1.00 46.66 168 ALA A C 1
ATOM 1267 O O . ALA A 1 168 ? -1.364 -11.264 17.471 1.00 46.66 168 ALA A O 1
ATOM 1268 N N . PRO A 1 169 ? 0.687 -11.618 16.594 1.00 51.16 169 PRO A N 1
ATOM 1269 C CA . PRO A 1 169 ? 0.392 -10.870 15.382 1.00 51.16 169 PRO A CA 1
ATOM 1270 C C . PRO A 1 169 ? -0.771 -11.575 14.687 1.00 51.16 169 PRO A C 1
ATOM 1272 O O . PRO A 1 169 ? -0.839 -12.807 14.712 1.00 51.16 169 PRO A O 1
ATOM 1275 N N . ALA A 1 170 ? -1.697 -10.810 14.108 1.00 53.34 170 ALA A N 1
ATOM 1276 C CA . ALA A 1 170 ? -2.765 -11.354 13.284 1.00 53.34 170 ALA A CA 1
ATOM 1277 C C . ALA A 1 170 ? -2.134 -12.257 12.213 1.00 53.34 170 ALA A C 1
ATOM 1279 O O . ALA A 1 170 ? -1.602 -11.788 11.210 1.00 53.34 170 ALA A O 1
ATOM 1280 N N . ALA A 1 171 ? -2.119 -13.563 12.480 1.00 49.09 171 ALA A N 1
ATOM 1281 C CA . ALA A 1 171 ? -1.636 -14.554 11.545 1.00 49.09 171 ALA A CA 1
ATOM 1282 C C . ALA A 1 171 ? -2.461 -14.410 10.260 1.00 49.09 171 ALA A C 1
ATOM 1284 O O . ALA A 1 171 ? -3.663 -14.118 10.349 1.00 49.09 171 ALA A O 1
ATOM 1285 N N . PRO A 1 172 ? -1.873 -14.626 9.070 1.00 49.81 172 PRO A N 1
ATOM 1286 C CA . PRO A 1 172 ? -2.661 -14.698 7.853 1.00 49.81 172 PRO A CA 1
ATOM 1287 C C . PRO A 1 172 ? -3.761 -15.733 8.090 1.00 49.81 172 PRO A C 1
ATOM 1289 O O . PRO A 1 172 ? -3.476 -16.897 8.381 1.00 49.81 172 PRO A O 1
ATOM 1292 N N . THR A 1 173 ? -5.020 -15.293 8.040 1.00 57.00 173 THR A N 1
ATOM 1293 C CA . THR A 1 173 ? -6.189 -16.167 8.134 1.00 57.00 173 THR A CA 1
ATOM 1294 C C . THR A 1 173 ? -6.201 -17.058 6.894 1.00 57.00 173 THR A C 1
ATOM 1296 O O . THR A 1 173 ? -6.864 -16.806 5.902 1.00 57.00 173 THR A O 1
ATOM 1299 N N . ASN A 1 174 ? -5.417 -18.128 6.961 1.00 53.53 174 ASN A N 1
ATOM 1300 C CA . ASN A 1 174 ? -5.562 -19.346 6.185 1.00 53.53 174 ASN A CA 1
ATOM 1301 C C . ASN A 1 174 ? -6.231 -20.384 7.094 1.00 53.53 174 ASN A C 1
ATOM 1303 O O . ASN A 1 174 ? -5.767 -21.510 7.263 1.00 53.53 174 ASN A O 1
ATOM 1307 N N . ARG A 1 175 ? -7.327 -19.989 7.756 1.00 45.16 175 ARG A N 1
ATOM 1308 C CA . ARG A 1 175 ? -8.156 -20.927 8.509 1.00 45.16 175 ARG A CA 1
ATOM 1309 C C . ARG A 1 175 ? -9.151 -21.530 7.524 1.00 45.16 175 ARG A C 1
ATOM 1311 O O . ARG A 1 175 ? -10.256 -21.032 7.349 1.00 45.16 175 ARG A O 1
ATOM 1318 N N . ARG A 1 176 ? -8.720 -22.602 6.855 1.00 49.84 176 ARG A N 1
ATOM 1319 C CA . ARG A 1 176 ? -9.618 -23.562 6.211 1.00 49.84 176 ARG A CA 1
ATOM 1320 C C . ARG A 1 176 ? -10.585 -24.055 7.290 1.00 49.84 176 ARG A C 1
ATOM 1322 O O . ARG A 1 176 ? -10.177 -24.758 8.209 1.00 49.84 176 ARG A O 1
ATOM 1329 N N . THR A 1 177 ? -11.836 -23.626 7.209 1.00 51.44 177 THR A N 1
ATOM 1330 C CA . THR A 1 177 ? -12.928 -24.095 8.064 1.00 51.44 177 THR A CA 1
ATOM 1331 C C . THR A 1 177 ? -13.063 -25.613 7.898 1.00 51.44 177 THR A C 1
ATOM 1333 O O . THR A 1 177 ? -13.229 -26.066 6.763 1.00 51.44 177 THR A O 1
ATOM 1336 N N . PRO A 1 178 ? -12.990 -26.430 8.963 1.00 47.75 178 PRO A N 1
ATOM 1337 C CA . PRO A 1 178 ? -13.446 -27.809 8.883 1.00 47.75 178 PRO A CA 1
ATOM 1338 C C . PRO A 1 178 ? -14.965 -27.791 8.690 1.00 47.75 178 PRO A C 1
ATOM 1340 O O . PRO A 1 178 ? -15.680 -27.150 9.460 1.00 47.75 178 PRO A O 1
ATOM 1343 N N . ALA A 1 179 ? -15.452 -28.449 7.640 1.00 51.53 179 ALA A N 1
ATOM 1344 C CA . ALA A 1 179 ? -16.878 -28.654 7.420 1.00 51.53 179 ALA A CA 1
ATOM 1345 C C . ALA A 1 179 ? -17.512 -29.377 8.629 1.00 51.53 179 ALA A C 1
ATOM 1347 O O . ALA A 1 179 ? -16.864 -30.257 9.206 1.00 51.53 179 ALA A O 1
ATOM 1348 N N . PRO A 1 180 ? -18.761 -29.058 9.018 1.00 51.84 180 PRO A N 1
ATOM 1349 C CA . PRO A 1 180 ? -19.481 -29.865 9.992 1.00 51.84 180 PRO A CA 1
ATOM 1350 C C . PRO A 1 180 ? -19.709 -31.260 9.401 1.00 51.84 180 PRO A C 1
ATOM 1352 O O . PRO A 1 180 ? -20.361 -31.416 8.370 1.00 51.84 180 PRO A O 1
ATOM 1355 N N . GLN A 1 181 ? -19.133 -32.275 10.044 1.00 45.91 181 GLN A N 1
ATOM 1356 C CA . GLN A 1 181 ? -19.408 -33.672 9.735 1.00 45.91 181 GLN A CA 1
ATOM 1357 C C . GLN A 1 181 ? -20.859 -33.955 10.128 1.00 45.91 181 GLN A C 1
ATOM 1359 O O . GLN A 1 181 ? -21.195 -34.010 11.310 1.00 45.91 181 GLN A O 1
ATOM 1364 N N . THR A 1 182 ? -21.729 -34.087 9.128 1.00 42.84 182 THR A N 1
ATOM 1365 C CA . THR A 1 182 ? -23.084 -34.610 9.286 1.00 42.84 182 THR A CA 1
ATOM 1366 C C . THR A 1 182 ? -22.979 -36.050 9.782 1.00 42.84 182 THR A C 1
ATOM 1368 O O . THR A 1 182 ? -22.749 -36.973 9.004 1.00 42.84 182 THR A O 1
ATOM 1371 N N . GLY A 1 183 ? -23.105 -36.232 11.097 1.00 38.62 183 GLY A N 1
ATOM 1372 C CA . GLY A 1 183 ? -23.319 -37.534 11.712 1.00 38.62 183 GLY A CA 1
ATOM 1373 C C . GLY A 1 183 ? -24.688 -38.052 11.293 1.00 38.62 183 GLY A C 1
ATOM 1374 O O . GLY A 1 183 ? -25.710 -37.609 11.811 1.00 38.62 183 GLY A O 1
ATOM 1375 N N . GLY A 1 184 ? -24.703 -38.950 10.314 1.00 35.66 184 GLY A N 1
ATOM 1376 C CA . GLY A 1 184 ? -25.847 -39.806 10.061 1.00 35.66 184 GLY A CA 1
ATOM 1377 C C . GLY A 1 184 ? -25.858 -40.942 11.075 1.00 35.66 184 GLY A C 1
ATOM 1378 O O . GLY A 1 184 ? -24.820 -41.562 11.294 1.00 35.66 184 GLY A O 1
ATOM 1379 N N . LEU A 1 185 ? -27.019 -41.181 11.683 1.00 39.31 185 LEU A N 1
ATOM 1380 C CA . LEU A 1 185 ? -27.702 -42.478 11.765 1.00 39.31 185 LEU A CA 1
ATOM 1381 C C . LEU A 1 185 ? -28.960 -42.296 12.630 1.00 39.31 185 LEU A C 1
ATOM 1383 O O . LEU A 1 185 ? -28.888 -42.052 13.831 1.00 39.31 185 LEU A O 1
ATOM 1387 N N . ASN A 1 186 ? -30.111 -42.368 11.963 1.00 41.41 186 ASN A N 1
ATOM 1388 C CA . ASN A 1 186 ? -31.417 -42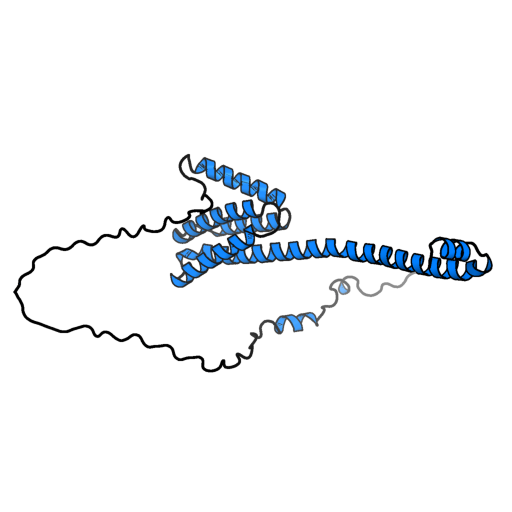.573 12.579 1.00 41.41 186 ASN A CA 1
ATOM 1389 C C . ASN A 1 186 ? -31.478 -43.992 13.153 1.00 41.41 186 ASN A C 1
ATOM 1391 O O . ASN A 1 186 ? -31.118 -44.911 12.427 1.00 41.41 186 ASN A O 1
ATOM 1395 N N . ASP A 1 187 ? -32.036 -44.157 14.356 1.00 33.75 187 ASP A N 1
ATOM 1396 C CA . ASP A 1 187 ? -32.881 -45.312 14.690 1.00 33.75 187 ASP A CA 1
ATOM 1397 C C . ASP A 1 187 ? -33.837 -45.009 15.868 1.00 33.75 187 ASP A C 1
ATOM 1399 O O . ASP A 1 187 ? -33.467 -44.920 17.033 1.00 33.75 187 ASP A O 1
ATOM 1403 N N . THR A 1 188 ? -35.083 -44.754 15.470 1.00 36.75 188 THR A N 1
ATOM 1404 C CA . THR A 1 188 ? -36.409 -45.099 16.017 1.00 36.75 188 THR A CA 1
ATOM 1405 C C . THR A 1 188 ? -36.579 -45.675 17.440 1.00 36.75 188 THR A C 1
ATOM 1407 O O . THR A 1 188 ? -36.107 -46.770 17.723 1.00 36.75 188 THR A O 1
ATOM 1410 N N . ALA A 1 189 ? -37.427 -45.006 18.244 1.00 32.78 189 ALA A N 1
ATOM 1411 C CA . ALA A 1 189 ? -38.460 -45.507 19.194 1.00 32.78 189 ALA A CA 1
ATOM 1412 C C . ALA A 1 189 ? -38.671 -44.433 20.289 1.00 32.78 189 ALA A C 1
ATOM 1414 O O . ALA A 1 189 ? -37.695 -43.887 20.778 1.00 32.78 189 ALA A O 1
ATOM 1415 N N . GLY A 1 190 ? -39.840 -44.022 20.779 1.00 30.47 190 GLY A N 1
ATOM 1416 C CA . GLY A 1 190 ? -41.247 -44.393 20.672 1.00 30.47 190 GLY A CA 1
ATOM 1417 C C . GLY A 1 190 ? -41.994 -43.641 21.804 1.00 30.47 190 GLY A C 1
ATOM 1418 O O . GLY A 1 190 ? -41.358 -43.215 22.764 1.00 30.47 190 GLY A O 1
ATOM 1419 N N . PHE A 1 191 ? -43.323 -43.529 21.692 1.00 35.16 191 PHE A N 1
ATOM 1420 C CA . PHE A 1 191 ? -44.308 -43.069 22.699 1.00 35.16 191 PHE A CA 1
ATOM 1421 C C . PHE A 1 191 ? -44.598 -41.561 22.881 1.00 35.16 191 PHE A C 1
ATOM 1423 O O . PHE A 1 191 ? -43.907 -40.834 23.585 1.00 35.16 191 PHE A O 1
ATOM 1430 N N . ALA A 1 192 ? -45.764 -41.164 22.353 1.00 41.69 192 ALA A N 1
ATOM 1431 C CA . ALA A 1 192 ? -46.724 -40.248 22.988 1.00 41.69 192 ALA A CA 1
ATOM 1432 C C . ALA A 1 192 ? -47.983 -41.062 23.382 1.00 41.69 192 ALA A C 1
ATOM 1434 O O . ALA A 1 192 ? -48.222 -42.101 22.756 1.00 41.69 192 ALA A O 1
ATOM 1435 N N . PRO A 1 193 ? -48.737 -40.667 24.431 1.00 50.28 193 PRO A N 1
ATOM 1436 C CA . PRO A 1 193 ? -50.052 -40.004 24.240 1.00 50.28 193 PRO A CA 1
ATOM 1437 C C . PRO A 1 193 ? -50.253 -38.773 25.180 1.00 50.28 193 PRO A C 1
ATOM 1439 O O . PRO A 1 193 ? -49.665 -38.737 26.254 1.00 50.28 193 PRO A O 1
ATOM 1442 N N . GLU A 1 194 ? -50.851 -37.649 24.733 1.00 37.12 194 GLU A N 1
ATOM 1443 C CA . GLU A 1 194 ? -52.288 -37.230 24.861 1.00 37.12 194 GLU A CA 1
ATOM 1444 C C . GLU A 1 194 ? -52.695 -36.850 26.319 1.00 37.12 194 GLU A C 1
ATOM 1446 O O . GLU A 1 194 ? -52.330 -37.567 27.235 1.00 37.12 194 GLU A O 1
ATOM 1451 N N . VAL A 1 195 ? -53.423 -35.792 26.727 1.00 42.09 195 VAL A N 1
ATOM 1452 C CA . VAL A 1 195 ? -54.257 -34.700 26.167 1.00 42.09 195 VAL A CA 1
ATOM 1453 C C . VAL A 1 195 ? -54.312 -33.581 27.233 1.00 42.09 195 VAL A C 1
ATOM 1455 O O . VAL A 1 195 ? -54.366 -33.877 28.425 1.00 42.09 195 VAL A O 1
ATOM 1458 N N . GLY A 1 196 ? -54.425 -32.312 26.829 1.00 33.78 196 GLY A N 1
ATOM 1459 C CA . GLY A 1 196 ? -54.935 -31.243 27.698 1.00 33.78 196 GLY A CA 1
ATOM 1460 C C . GLY A 1 196 ? -54.946 -29.870 27.021 1.00 33.78 196 GLY A C 1
ATOM 1461 O O . GLY A 1 196 ? -53.982 -29.125 27.123 1.00 33.78 196 GLY A O 1
ATOM 1462 N N . MET A 1 197 ? -56.036 -29.527 26.334 1.00 40.69 197 MET A N 1
ATOM 1463 C CA . MET A 1 197 ? -56.358 -28.169 25.840 1.00 40.69 197 MET A CA 1
ATOM 1464 C C . MET A 1 197 ? -57.864 -27.920 26.098 1.00 40.69 197 MET A C 1
ATOM 1466 O O . MET A 1 197 ? -58.535 -28.923 26.364 1.00 40.69 197 MET A O 1
ATOM 1470 N N . PRO A 1 198 ? -58.471 -26.704 25.986 1.00 65.25 198 PRO A N 1
ATOM 1471 C CA . PRO A 1 198 ? -58.021 -25.381 25.474 1.00 65.25 198 PRO A CA 1
ATOM 1472 C C . PRO A 1 198 ? -58.568 -24.206 26.364 1.00 65.25 198 PRO A C 1
ATOM 1474 O O . PRO A 1 198 ? -58.767 -24.475 27.549 1.00 65.25 198 PRO A O 1
ATOM 1477 N N . PRO A 1 199 ? -58.927 -22.962 25.916 1.00 56.44 199 PRO A N 1
ATOM 1478 C CA . PRO A 1 199 ? -58.682 -22.147 24.689 1.00 56.44 199 PRO A CA 1
ATOM 1479 C C . PRO A 1 199 ? -58.165 -20.701 25.029 1.00 56.44 199 PRO A C 1
ATOM 1481 O O . PRO A 1 199 ? -58.022 -20.374 26.197 1.00 56.44 199 PRO A O 1
ATOM 1484 N N . ALA A 1 200 ? -57.873 -19.713 24.166 1.00 39.38 200 ALA A N 1
ATOM 1485 C CA . ALA A 1 200 ? -57.822 -19.490 22.716 1.00 39.38 200 ALA A CA 1
ATOM 1486 C C . ALA A 1 200 ? -57.082 -18.153 22.428 1.00 39.38 200 ALA A C 1
ATOM 1488 O O . ALA A 1 200 ? -56.933 -17.322 23.323 1.00 39.38 200 ALA A O 1
ATOM 1489 N N . MET A 1 201 ? -56.784 -17.953 21.131 1.00 43.62 201 MET A N 1
ATOM 1490 C CA . MET A 1 201 ? -56.743 -16.708 20.322 1.00 43.62 201 MET A CA 1
ATOM 1491 C C . MET A 1 201 ? -55.372 -16.341 19.697 1.00 43.62 201 MET A C 1
ATOM 1493 O O . MET A 1 201 ? -54.333 -16.704 20.233 1.00 43.62 201 MET A O 1
ATOM 1497 N N . PRO A 1 202 ? -55.357 -15.674 18.522 1.00 58.25 202 PRO A N 1
ATOM 1498 C CA . PRO A 1 202 ? -55.334 -16.265 17.174 1.00 58.25 202 PRO A CA 1
ATOM 1499 C C . PRO A 1 202 ? -53.992 -16.039 16.420 1.00 58.25 202 PRO A C 1
ATOM 1501 O O . PRO A 1 202 ? -53.160 -15.251 16.867 1.00 58.25 202 PRO A O 1
ATOM 1504 N N . PRO A 1 203 ? -53.754 -16.723 15.277 1.00 46.59 203 PRO A N 1
ATOM 1505 C CA . PRO A 1 203 ? -52.428 -16.832 14.659 1.00 46.59 203 PRO A CA 1
ATOM 1506 C C . PRO A 1 203 ? -51.962 -15.565 13.928 1.00 46.59 203 PRO A C 1
ATOM 1508 O O . PRO A 1 203 ? -52.696 -14.967 13.138 1.00 46.59 203 PRO A O 1
ATOM 1511 N N . ALA A 1 204 ? -50.687 -15.219 14.135 1.00 46.50 204 ALA A N 1
ATOM 1512 C CA . ALA A 1 204 ? -49.947 -14.297 13.286 1.00 46.50 204 ALA A CA 1
ATOM 1513 C C . ALA A 1 204 ? -49.901 -14.852 11.855 1.00 46.50 204 ALA A C 1
ATOM 1515 O O . ALA A 1 204 ? -49.435 -15.967 11.611 1.00 46.50 204 ALA A O 1
ATOM 1516 N N . GLN A 1 205 ? -50.430 -14.067 10.922 1.00 48.12 205 GLN A N 1
ATOM 1517 C CA . GLN A 1 205 ? -50.486 -14.395 9.507 1.00 48.12 205 GLN A CA 1
ATOM 1518 C C . GLN A 1 205 ? -49.080 -14.546 8.925 1.00 48.12 205 GLN A C 1
ATOM 1520 O O . GLN A 1 205 ? -48.225 -13.669 9.038 1.00 48.12 205 GLN A O 1
ATOM 1525 N N . THR A 1 206 ? -48.888 -15.668 8.246 1.00 41.62 206 THR A N 1
ATOM 1526 C CA . THR A 1 206 ? -47.818 -15.916 7.289 1.00 41.62 206 THR A CA 1
ATOM 1527 C C . THR A 1 206 ? -48.139 -15.108 6.029 1.00 41.62 206 THR A C 1
ATOM 1529 O O . THR A 1 206 ? -49.059 -15.450 5.290 1.00 41.62 206 THR A O 1
ATOM 1532 N N . ALA A 1 207 ? -47.411 -14.017 5.791 1.00 42.91 207 ALA A N 1
ATOM 1533 C CA . ALA A 1 207 ? -47.406 -13.350 4.492 1.00 42.91 207 ALA A CA 1
ATOM 1534 C C . ALA A 1 207 ? -46.320 -13.998 3.624 1.00 42.91 207 ALA A C 1
ATOM 1536 O O . ALA A 1 207 ? -45.175 -14.156 4.049 1.00 42.91 207 ALA A O 1
ATOM 1537 N N . GLY A 1 208 ? -46.736 -14.455 2.446 1.00 34.84 208 GLY A N 1
ATOM 1538 C CA . GLY A 1 208 ? -46.027 -15.415 1.615 1.00 34.84 208 GLY A CA 1
ATOM 1539 C C . GLY A 1 208 ? -44.747 -14.911 0.956 1.00 34.84 208 GLY A C 1
ATOM 1540 O O . GLY A 1 208 ? -44.541 -13.724 0.708 1.00 34.84 208 GLY A O 1
ATOM 1541 N N . ALA A 1 209 ? -43.916 -15.889 0.603 1.00 43.97 209 ALA A N 1
ATOM 1542 C CA . ALA A 1 209 ? -42.903 -15.756 -0.425 1.00 43.97 209 ALA A CA 1
ATOM 1543 C C . ALA A 1 209 ? -43.574 -15.374 -1.754 1.00 43.97 209 ALA A C 1
ATOM 1545 O O . ALA A 1 209 ? -44.398 -16.121 -2.282 1.00 43.97 209 ALA A O 1
ATOM 1546 N N . GLN A 1 210 ? -43.211 -14.211 -2.290 1.00 45.06 210 GLN A N 1
ATOM 1547 C CA . GLN A 1 210 ? -43.596 -13.784 -3.630 1.00 45.06 210 GLN A CA 1
ATOM 1548 C C . GLN A 1 210 ? -42.478 -14.165 -4.620 1.00 45.06 210 GLN A C 1
ATOM 1550 O O . GLN A 1 210 ? -41.315 -13.840 -4.361 1.00 45.06 210 GLN A O 1
ATOM 1555 N N . PRO A 1 211 ? -42.780 -14.849 -5.740 1.00 47.19 211 PRO A N 1
ATOM 1556 C CA . PRO A 1 211 ? -41.813 -15.094 -6.805 1.00 47.19 211 PRO A CA 1
ATOM 1557 C C . PRO A 1 211 ? -41.422 -13.791 -7.513 1.00 47.19 211 PRO A C 1
ATOM 1559 O O . PRO A 1 211 ? -42.228 -12.870 -7.652 1.00 47.19 211 PRO A O 1
ATOM 1562 N N . ALA A 1 212 ? -40.179 -13.743 -7.990 1.00 49.94 212 ALA A N 1
ATOM 1563 C CA . ALA A 1 212 ? -39.615 -12.645 -8.766 1.00 49.94 212 ALA A CA 1
ATOM 1564 C C . ALA A 1 212 ? -40.421 -12.333 -10.048 1.00 49.94 212 ALA A C 1
ATOM 1566 O O . ALA A 1 212 ? -40.760 -13.260 -10.788 1.00 49.94 212 ALA A O 1
ATOM 1567 N N . PRO A 1 213 ? -40.638 -11.051 -10.395 1.00 51.19 213 PRO A N 1
ATOM 1568 C CA . PRO A 1 213 ? -40.889 -10.648 -11.771 1.00 51.19 213 PRO A CA 1
ATOM 1569 C C . PRO A 1 213 ? -39.571 -10.681 -12.558 1.00 51.19 213 PRO A C 1
ATOM 1571 O O . PRO A 1 213 ? -38.559 -10.130 -12.121 1.00 51.19 213 PRO A O 1
ATOM 1574 N N . GLY A 1 214 ? -39.592 -11.333 -13.722 1.00 51.66 214 GLY A N 1
ATOM 1575 C CA . GLY A 1 214 ? -38.524 -11.269 -14.718 1.00 51.66 214 GLY A CA 1
ATOM 1576 C C . GLY A 1 214 ? -38.288 -9.848 -15.264 1.00 51.66 214 GLY A C 1
ATOM 1577 O O . GLY A 1 214 ? -39.035 -8.918 -14.951 1.00 51.66 214 GLY A O 1
ATOM 1578 N N . PRO A 1 215 ? -37.229 -9.666 -16.070 1.00 54.59 215 PRO A N 1
ATOM 1579 C CA . PRO A 1 215 ? -36.637 -8.362 -16.339 1.00 54.59 215 PRO A CA 1
ATOM 1580 C C . PRO A 1 215 ? -37.506 -7.520 -17.281 1.00 54.59 215 PRO A C 1
ATOM 1582 O O . PRO A 1 215 ? -37.735 -7.891 -18.430 1.00 54.59 215 PRO A O 1
ATOM 1585 N N . ALA A 1 216 ? -37.939 -6.355 -16.799 1.00 46.19 216 ALA A N 1
ATOM 1586 C CA . ALA A 1 216 ? -38.472 -5.270 -17.617 1.00 46.19 216 ALA A CA 1
ATOM 1587 C C . ALA A 1 216 ? -37.366 -4.217 -17.861 1.00 46.19 216 ALA A C 1
ATOM 1589 O O . ALA A 1 216 ? -36.452 -4.088 -17.042 1.00 46.19 216 ALA A O 1
ATOM 1590 N N . PRO A 1 217 ? -37.396 -3.519 -19.009 1.00 48.44 217 PRO A N 1
ATOM 1591 C CA . PRO A 1 217 ? -36.225 -2.909 -19.625 1.00 48.44 217 PRO A CA 1
ATOM 1592 C C . PRO A 1 217 ? -35.675 -1.726 -18.828 1.00 48.44 217 PRO A C 1
ATOM 1594 O O . PRO A 1 217 ? -36.410 -0.880 -18.326 1.00 48.44 217 PRO A O 1
ATOM 1597 N N . ILE A 1 218 ? -34.346 -1.675 -18.774 1.00 52.00 218 ILE A N 1
ATOM 1598 C CA . ILE A 1 218 ? -33.525 -0.562 -18.291 1.00 52.00 218 ILE A CA 1
ATOM 1599 C C . ILE A 1 218 ? -34.004 0.748 -18.945 1.00 52.00 218 ILE A C 1
ATOM 1601 O O . ILE A 1 218 ? -33.875 0.876 -20.166 1.00 52.00 218 ILE A O 1
ATOM 1605 N N . PRO A 1 219 ? -34.511 1.747 -18.199 1.00 46.59 219 PRO A N 1
ATOM 1606 C CA . PRO A 1 219 ? -34.477 3.108 -18.700 1.00 46.59 219 PRO A CA 1
ATOM 1607 C C . PRO A 1 219 ? -33.002 3.495 -18.817 1.00 46.59 219 PRO A C 1
ATOM 1609 O O . PRO A 1 219 ? -32.226 3.323 -17.876 1.00 46.59 219 PRO A O 1
ATOM 1612 N N . ALA A 1 220 ? -32.603 3.962 -19.999 1.00 48.88 220 ALA A N 1
ATOM 1613 C CA . ALA A 1 220 ? -31.288 4.532 -20.217 1.00 48.88 220 ALA A CA 1
ATOM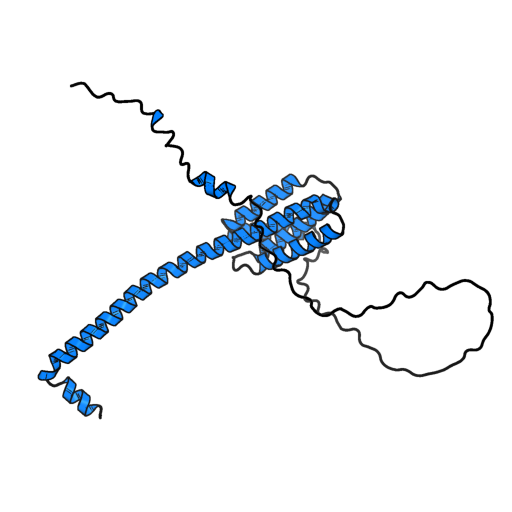 1614 C C . ALA A 1 220 ? -31.078 5.657 -19.197 1.00 48.88 220 ALA A C 1
ATOM 1616 O O . ALA A 1 220 ? -31.675 6.727 -19.307 1.00 48.88 220 ALA A O 1
ATOM 1617 N N . SER A 1 221 ? -30.251 5.400 -18.184 1.00 44.69 221 SER A N 1
ATOM 1618 C CA . SER A 1 221 ? -29.731 6.441 -17.312 1.00 44.69 221 SER A CA 1
ATOM 1619 C C . SER A 1 221 ? -28.826 7.317 -18.163 1.00 44.69 221 SER A C 1
ATOM 1621 O O . SER A 1 221 ? -27.641 7.037 -18.341 1.00 44.69 221 SER A O 1
ATOM 1623 N N . THR A 1 222 ? -29.414 8.358 -18.746 1.00 45.59 222 THR A N 1
ATOM 1624 C CA . THR A 1 222 ? -28.694 9.503 -19.282 1.00 45.59 222 THR A CA 1
ATOM 1625 C C . THR A 1 222 ? -27.744 9.967 -18.189 1.00 45.59 222 THR A C 1
ATOM 1627 O O . THR A 1 222 ? -28.171 10.336 -17.097 1.00 45.59 222 THR A O 1
ATOM 1630 N N . SER A 1 223 ? -26.451 9.865 -18.472 1.00 46.38 223 SER A N 1
ATOM 1631 C CA . SER A 1 223 ? -25.375 10.288 -17.589 1.00 46.38 223 SER A CA 1
ATOM 1632 C C . SER A 1 223 ? -25.464 11.806 -17.403 1.00 46.38 223 SER A C 1
ATOM 1634 O O . SER A 1 223 ? -24.903 12.574 -18.180 1.00 46.38 223 SER A O 1
ATOM 1636 N N . SER A 1 224 ? -26.230 12.266 -16.414 1.00 45.25 224 SER A N 1
ATOM 1637 C CA . SER A 1 224 ? -26.161 13.639 -15.926 1.00 45.25 224 SER A CA 1
ATOM 1638 C C . SER A 1 224 ? -24.933 13.749 -15.031 1.00 45.25 224 SER A C 1
ATOM 1640 O O . SER A 1 224 ? -24.972 13.564 -13.817 1.00 45.25 224 SER A O 1
ATOM 1642 N N . ILE A 1 225 ? -23.806 14.026 -15.683 1.00 48.12 225 ILE A N 1
ATOM 1643 C CA . ILE A 1 225 ? -22.580 14.513 -15.057 1.00 48.12 225 ILE A CA 1
ATOM 1644 C C . ILE A 1 225 ? -22.966 15.732 -14.199 1.00 48.12 225 ILE A C 1
ATOM 1646 O O . ILE A 1 225 ? -23.514 16.692 -14.751 1.00 48.12 225 ILE A O 1
ATOM 1650 N N . PRO A 1 226 ? -22.717 15.747 -12.876 1.00 44.03 226 PRO A N 1
ATOM 1651 C CA . PRO A 1 226 ? -22.912 16.958 -12.101 1.00 44.03 226 PRO A CA 1
ATOM 1652 C C . PRO A 1 226 ? -21.966 18.040 -12.629 1.00 44.03 226 PRO A C 1
ATOM 1654 O O . PRO A 1 226 ? -20.762 17.829 -12.796 1.00 44.03 226 PRO A O 1
ATOM 1657 N N . ALA A 1 227 ? -22.547 19.207 -12.900 1.00 46.91 227 ALA A N 1
ATOM 1658 C CA . ALA A 1 227 ? -21.945 20.418 -13.445 1.00 46.91 227 ALA A CA 1
ATOM 1659 C C . ALA A 1 227 ? -20.925 21.094 -12.497 1.00 46.91 227 ALA A C 1
ATOM 1661 O O . ALA A 1 227 ? -20.952 22.304 -12.306 1.00 46.91 227 ALA A O 1
ATOM 1662 N N . ALA A 1 228 ? -20.014 20.319 -11.907 1.00 43.66 228 ALA A N 1
ATOM 1663 C CA . ALA A 1 228 ? -18.863 20.807 -11.145 1.00 43.66 228 ALA A CA 1
ATOM 1664 C C . ALA A 1 228 ? -17.542 20.663 -11.929 1.00 43.66 228 ALA A C 1
ATOM 1666 O O . ALA A 1 228 ? -16.575 21.360 -11.641 1.00 43.66 228 ALA A O 1
ATOM 1667 N N . ALA A 1 229 ? -17.505 19.827 -12.976 1.00 41.66 229 ALA A N 1
ATOM 1668 C CA . ALA A 1 229 ? -16.321 19.658 -13.827 1.00 41.66 229 ALA A CA 1
ATOM 1669 C C . ALA A 1 229 ? -16.216 20.691 -14.972 1.00 41.66 229 ALA A C 1
ATOM 1671 O O . ALA A 1 229 ? -15.126 20.925 -15.488 1.00 41.66 229 ALA A O 1
ATOM 1672 N N . ALA A 1 230 ? -17.315 21.359 -15.347 1.00 40.81 230 ALA A N 1
ATOM 1673 C CA . ALA A 1 230 ? -17.298 22.385 -16.399 1.00 40.81 230 ALA A CA 1
ATOM 1674 C C . ALA A 1 230 ? -16.750 23.746 -15.915 1.00 40.81 230 ALA A C 1
ATOM 1676 O O . ALA A 1 230 ? -16.216 24.511 -16.713 1.00 40.81 230 ALA A O 1
ATOM 1677 N N . ALA A 1 231 ? -16.796 24.031 -14.608 1.00 41.72 231 ALA A N 1
ATOM 1678 C CA . ALA A 1 231 ? -16.295 25.294 -14.058 1.00 41.72 231 ALA A CA 1
ATOM 1679 C C . ALA A 1 231 ? -14.754 25.368 -13.999 1.00 41.72 231 ALA A C 1
ATOM 1681 O O . ALA A 1 231 ? -14.190 26.458 -14.067 1.00 41.72 231 ALA A O 1
ATOM 1682 N N . HIS A 1 232 ? -14.052 24.229 -13.941 1.00 44.25 232 HIS A N 1
ATOM 1683 C CA . HIS A 1 232 ? -12.583 24.210 -13.940 1.00 44.25 232 HIS A CA 1
ATOM 1684 C C . HIS A 1 232 ? -11.951 24.198 -15.337 1.00 44.25 232 HIS A C 1
ATOM 1686 O O . HIS A 1 232 ? -10.804 24.613 -15.477 1.00 44.25 232 HIS A O 1
ATOM 1692 N N . ALA A 1 233 ? -12.692 23.816 -16.382 1.00 41.12 233 ALA A N 1
ATOM 1693 C CA . ALA A 1 233 ? -12.192 23.869 -17.758 1.00 41.12 233 ALA A CA 1
ATOM 1694 C C . ALA A 1 233 ? -12.254 25.285 -18.365 1.00 41.12 233 ALA A C 1
ATOM 1696 O O . ALA A 1 233 ? -11.440 25.619 -19.221 1.00 41.12 233 ALA A O 1
ATOM 1697 N N . GLN A 1 234 ? -13.166 26.145 -17.896 1.00 44.22 234 GLN A N 1
ATOM 1698 C CA . GLN A 1 234 ? -13.310 27.513 -18.414 1.00 44.22 234 GLN A CA 1
ATOM 1699 C C . GLN A 1 234 ? -12.438 28.555 -17.689 1.00 44.22 234 GLN A C 1
ATOM 1701 O O . GLN A 1 234 ? -12.230 29.644 -18.215 1.00 44.22 234 GLN A O 1
ATOM 1706 N N . ALA A 1 235 ? -11.855 28.209 -16.534 1.00 38.91 235 ALA A N 1
ATOM 1707 C CA . ALA A 1 235 ? -10.905 29.064 -15.814 1.00 38.91 235 ALA A CA 1
ATOM 1708 C C . ALA A 1 235 ? -9.455 28.958 -16.335 1.00 38.91 235 ALA A C 1
ATOM 1710 O O . ALA A 1 235 ? -8.637 29.825 -16.048 1.00 38.91 235 ALA A O 1
ATOM 1711 N N . ALA A 1 236 ? -9.133 27.935 -17.136 1.00 41.41 236 ALA A N 1
ATOM 1712 C CA . ALA A 1 236 ? -7.791 27.737 -17.696 1.00 41.41 236 ALA A CA 1
ATOM 1713 C C . ALA A 1 236 ? -7.532 28.516 -19.005 1.00 41.41 236 ALA A C 1
ATOM 1715 O O . ALA A 1 236 ? -6.420 28.482 -19.525 1.00 41.41 236 ALA A O 1
ATOM 1716 N N . ALA A 1 237 ? -8.533 29.229 -19.538 1.00 45.19 237 ALA A N 1
ATOM 1717 C CA . ALA A 1 237 ? -8.397 30.059 -20.741 1.00 45.19 237 ALA A CA 1
ATOM 1718 C C . ALA A 1 237 ? -8.115 31.548 -20.447 1.00 45.19 237 ALA A C 1
ATOM 1720 O O . ALA A 1 237 ? -7.907 32.325 -21.375 1.00 45.19 237 ALA A O 1
ATOM 1721 N N . ALA A 1 238 ? -8.080 31.956 -19.176 1.00 48.28 238 ALA A N 1
ATOM 1722 C CA . ALA A 1 238 ? -7.695 33.304 -18.771 1.00 48.28 238 ALA A CA 1
ATOM 1723 C C . ALA A 1 238 ? -6.311 33.250 -18.120 1.00 48.28 238 ALA A C 1
ATOM 1725 O O . ALA A 1 238 ? -6.182 33.156 -16.904 1.00 48.28 238 ALA A O 1
ATOM 1726 N N . LEU A 1 239 ? -5.274 33.263 -18.956 1.00 48.28 239 LEU A N 1
ATOM 1727 C CA . LEU A 1 239 ? -3.892 33.436 -18.524 1.00 48.28 239 LEU A CA 1
ATOM 1728 C C . LEU A 1 239 ? -3.737 34.862 -17.950 1.00 48.28 239 LEU A C 1
ATOM 1730 O O . LEU A 1 239 ? -3.902 35.822 -18.709 1.00 48.28 239 LEU A O 1
ATOM 1734 N N . PRO A 1 240 ? -3.451 35.060 -16.649 1.00 46.84 240 PRO A N 1
ATOM 1735 C CA . PRO A 1 240 ? -3.026 36.363 -16.168 1.00 46.84 240 PRO A CA 1
ATOM 1736 C C . PRO A 1 240 ? -1.625 36.657 -16.711 1.00 46.84 240 PRO A C 1
ATOM 1738 O O . PRO A 1 240 ? -0.722 35.826 -16.640 1.00 46.84 240 PRO A O 1
ATOM 1741 N N . LYS A 1 241 ? -1.483 37.851 -17.284 1.00 54.38 241 LYS A N 1
ATOM 1742 C CA . LYS A 1 241 ? -0.226 38.442 -17.739 1.00 54.38 241 LYS A CA 1
ATOM 1743 C C . LYS A 1 241 ? 0.784 38.458 -16.583 1.00 54.38 241 LYS A C 1
ATOM 1745 O O . LYS A 1 241 ? 0.404 38.747 -15.449 1.00 54.38 241 LYS A O 1
ATOM 1750 N N . ASP A 1 242 ? 2.036 38.114 -16.877 1.00 52.91 242 ASP A N 1
ATOM 1751 C CA . ASP A 1 242 ? 3.108 37.942 -15.896 1.00 52.91 242 ASP A CA 1
ATOM 1752 C C . ASP A 1 242 ? 3.226 39.141 -14.927 1.00 52.91 242 ASP A C 1
ATOM 1754 O O . ASP A 1 242 ? 3.416 40.273 -15.376 1.00 52.91 242 ASP A O 1
ATOM 1758 N N . PRO A 1 243 ? 3.198 38.931 -13.595 1.00 57.12 243 PRO A N 1
ATOM 1759 C CA . PRO A 1 243 ? 3.292 40.006 -12.598 1.00 57.12 243 PRO A CA 1
ATOM 1760 C C . PRO A 1 243 ? 4.697 40.630 -12.484 1.00 57.12 243 PRO A C 1
ATOM 1762 O O . PRO A 1 243 ? 4.948 41.421 -11.578 1.00 57.12 243 PRO A O 1
ATOM 1765 N N . PHE A 1 244 ? 5.628 40.266 -13.371 1.00 47.06 244 PHE A N 1
ATOM 1766 C CA . PHE A 1 244 ? 7.014 40.737 -13.347 1.00 47.06 244 PHE A CA 1
ATOM 1767 C C . PHE A 1 244 ? 7.340 41.761 -14.449 1.00 47.06 244 PHE A C 1
ATOM 1769 O O . PHE A 1 244 ? 8.393 42.391 -14.381 1.00 47.06 244 PHE A O 1
ATOM 1776 N N . GLU A 1 245 ? 6.445 41.986 -15.422 1.00 49.78 245 GLU A N 1
ATOM 1777 C CA . GLU A 1 245 ? 6.625 43.059 -16.419 1.00 49.78 245 GLU A CA 1
ATOM 1778 C C . GLU A 1 245 ? 6.343 44.463 -15.853 1.00 49.78 245 GLU A C 1
ATOM 1780 O O . GLU A 1 245 ? 6.910 45.432 -16.344 1.00 49.78 245 GLU A O 1
ATOM 1785 N N . ASP A 1 246 ? 5.549 44.589 -14.784 1.00 52.91 246 ASP A N 1
ATOM 1786 C CA . ASP A 1 246 ? 5.225 45.892 -14.168 1.00 52.91 246 ASP A CA 1
ATOM 1787 C C . ASP A 1 246 ? 6.300 46.401 -13.183 1.00 52.91 246 ASP A C 1
ATOM 1789 O O . ASP A 1 246 ? 6.265 47.553 -12.752 1.00 52.91 246 ASP A O 1
ATOM 1793 N N . LEU A 1 247 ? 7.283 45.565 -12.824 1.00 50.00 247 LEU A N 1
ATOM 1794 C CA . LEU A 1 247 ? 8.396 45.953 -11.940 1.00 50.00 247 LEU A CA 1
ATOM 1795 C C . LEU A 1 247 ? 9.609 46.512 -12.696 1.00 50.00 247 LEU A C 1
ATOM 1797 O O . LEU A 1 247 ? 10.522 47.062 -12.080 1.00 50.00 247 LEU A O 1
ATOM 1801 N N . LEU A 1 248 ? 9.615 46.415 -14.025 1.00 55.62 248 LEU A N 1
ATOM 1802 C CA . LEU A 1 248 ? 10.622 47.021 -14.888 1.00 55.62 248 LEU A CA 1
ATOM 1803 C C . LEU A 1 248 ? 9.943 48.131 -15.687 1.00 55.62 248 LEU A C 1
ATOM 1805 O O . LEU A 1 248 ? 9.545 47.954 -16.834 1.00 55.62 248 LEU A O 1
ATOM 1809 N N . GLY A 1 249 ? 9.776 49.277 -15.023 1.00 50.06 249 GLY A N 1
ATOM 1810 C CA . GLY A 1 249 ? 9.159 50.470 -15.593 1.00 50.06 249 GLY A CA 1
ATOM 1811 C C . GLY A 1 249 ? 9.759 50.905 -16.943 1.00 50.06 249 GLY A C 1
ATOM 1812 O O . GLY A 1 249 ? 10.874 50.520 -17.312 1.00 50.06 249 GLY A O 1
ATOM 1813 N N . PRO A 1 250 ? 9.021 51.735 -17.696 1.00 49.59 250 PRO A N 1
ATOM 1814 C CA . PRO A 1 250 ? 9.316 52.031 -19.087 1.00 49.59 250 PRO A CA 1
ATOM 1815 C C . PRO A 1 250 ? 10.629 52.805 -19.246 1.00 49.59 250 PRO A C 1
ATOM 1817 O O . PRO A 1 250 ? 10.804 53.883 -18.687 1.00 49.59 250 PRO A O 1
ATOM 1820 N N . GLY A 1 251 ? 11.516 52.246 -20.071 1.00 47.94 251 GLY A N 1
ATOM 1821 C CA . GLY A 1 251 ? 12.490 52.949 -20.906 1.00 47.94 251 GLY A CA 1
ATOM 1822 C C . GLY A 1 251 ? 13.237 54.132 -20.290 1.00 47.94 251 GLY A C 1
ATOM 1823 O O . GLY A 1 251 ? 12.825 55.277 -20.445 1.00 47.94 251 GLY A O 1
ATOM 1824 N N . SER A 1 252 ? 14.447 53.878 -19.789 1.00 44.75 252 SER A N 1
ATOM 1825 C CA . SER A 1 252 ? 15.513 54.882 -19.832 1.00 44.75 252 SER A CA 1
ATOM 1826 C C . SER A 1 252 ? 16.470 54.534 -20.969 1.00 44.75 252 SER A C 1
ATOM 1828 O O . SER A 1 252 ? 17.536 53.950 -20.786 1.00 44.75 252 SER A O 1
ATOM 1830 N N . GLY A 1 253 ? 16.034 54.849 -22.188 1.00 52.75 253 GLY A N 1
ATOM 1831 C CA . GLY A 1 253 ? 16.968 55.179 -23.250 1.00 52.75 253 GLY A CA 1
ATOM 1832 C C . GLY A 1 253 ? 17.517 56.586 -23.006 1.00 52.75 253 GLY A C 1
ATOM 1833 O O . GLY A 1 253 ? 16.768 57.477 -22.616 1.00 52.75 253 GLY A O 1
ATOM 1834 N N . ALA A 1 254 ? 18.801 56.766 -23.323 1.00 46.91 254 ALA A N 1
ATOM 1835 C CA . ALA A 1 254 ? 19.563 58.018 -23.401 1.00 46.91 254 ALA A CA 1
ATOM 1836 C C . ALA A 1 254 ? 20.393 58.399 -22.160 1.00 46.91 254 ALA A C 1
ATOM 1838 O O . ALA A 1 254 ? 19.918 59.053 -21.236 1.00 46.91 254 ALA A O 1
ATOM 1839 N N . ARG A 1 255 ? 21.712 58.200 -22.257 1.00 44.19 255 ARG A N 1
ATOM 1840 C CA . ARG A 1 255 ? 22.643 59.260 -22.690 1.00 44.19 255 ARG A CA 1
ATOM 1841 C C . ARG A 1 255 ? 24.047 58.685 -22.931 1.00 44.19 255 ARG A C 1
ATOM 1843 O O . ARG A 1 255 ? 24.506 57.860 -22.157 1.00 44.19 255 ARG A O 1
ATOM 1850 N N . ARG A 1 256 ? 24.602 59.151 -24.056 1.00 51.12 256 ARG A N 1
ATOM 1851 C CA . ARG A 1 256 ? 26.006 59.292 -24.485 1.00 51.12 256 ARG A CA 1
ATOM 1852 C C . ARG A 1 256 ? 27.102 58.756 -23.574 1.00 51.12 256 ARG A C 1
ATOM 1854 O O . ARG A 1 256 ? 27.152 59.197 -22.409 1.00 51.12 256 ARG A O 1
#

Radius of gyration: 36.87 Å; chains: 1; bounding box: 90×105×91 Å

pLDDT: mean 73.14, std 22.21, range [30.47, 97.31]